Protein AF-A0A229SZX5-F1 (afdb_monomer_lite)

Organism: NCBI:txid1905142

Structure (mmCIF, N/CA/C/O backbone):
data_AF-A0A229SZX5-F1
#
_entry.id   AF-A0A229SZX5-F1
#
loop_
_atom_site.group_PDB
_atom_site.id
_atom_site.type_symbol
_atom_site.label_atom_id
_atom_site.label_alt_id
_atom_site.label_comp_id
_atom_site.label_asym_id
_atom_site.label_entity_id
_atom_site.label_seq_id
_atom_site.pdbx_PDB_ins_code
_atom_site.Cartn_x
_atom_site.Cartn_y
_atom_site.Cartn_z
_atom_site.occupancy
_atom_site.B_iso_or_equiv
_atom_site.auth_seq_id
_atom_site.auth_comp_id
_atom_site.auth_asym_id
_atom_site.auth_atom_id
_atom_site.pdbx_PDB_model_num
ATOM 1 N N . MET A 1 1 ? -52.335 3.848 34.780 1.00 48.69 1 MET A N 1
ATOM 2 C CA . MET A 1 1 ? -50.947 4.081 35.240 1.00 48.69 1 MET A CA 1
ATOM 3 C C . MET A 1 1 ? -50.316 2.737 35.578 1.00 48.69 1 MET A C 1
ATOM 5 O O . MET A 1 1 ? -50.481 2.242 36.686 1.00 48.69 1 MET A O 1
ATOM 9 N N . SER A 1 2 ? -49.674 2.105 34.596 1.00 51.38 2 SER A N 1
ATOM 10 C CA . SER A 1 2 ? -49.115 0.754 34.723 1.00 51.38 2 SER A CA 1
ATOM 11 C C . SER A 1 2 ? -47.672 0.838 35.218 1.00 51.38 2 SER A C 1
ATOM 13 O O . SER A 1 2 ? -46.834 1.475 34.582 1.00 51.38 2 SER A O 1
ATOM 15 N N . ARG A 1 3 ? -47.393 0.244 36.384 1.00 53.62 3 ARG A N 1
ATOM 16 C CA . ARG A 1 3 ? -46.054 0.206 36.987 1.00 53.62 3 ARG A CA 1
ATOM 17 C C . ARG A 1 3 ? -45.135 -0.659 36.123 1.00 53.62 3 ARG A C 1
ATOM 19 O O . ARG A 1 3 ? -45.409 -1.841 35.941 1.00 53.62 3 ARG A O 1
ATOM 26 N N . MET A 1 4 ? -44.051 -0.076 35.610 1.00 54.06 4 MET A N 1
ATOM 27 C CA . MET A 1 4 ? -42.987 -0.855 34.978 1.00 54.06 4 MET A CA 1
ATOM 28 C C . MET A 1 4 ? -42.285 -1.742 36.022 1.00 54.06 4 MET A C 1
ATOM 30 O O . MET A 1 4 ? -42.010 -1.268 37.131 1.00 54.06 4 MET A O 1
ATOM 34 N N . PRO A 1 5 ? -41.973 -3.006 35.688 1.00 65.50 5 PRO A N 1
ATOM 35 C CA . PRO A 1 5 ? -41.199 -3.888 36.551 1.00 65.50 5 PRO A CA 1
ATOM 36 C C . PRO A 1 5 ? -39.747 -3.404 36.660 1.00 65.50 5 PRO A C 1
ATOM 38 O O . PRO A 1 5 ? -39.130 -2.990 35.679 1.00 65.50 5 PRO A O 1
ATOM 41 N N . ARG A 1 6 ? -39.205 -3.444 37.882 1.00 64.19 6 ARG A N 1
ATOM 42 C CA . ARG A 1 6 ? -37.809 -3.092 38.169 1.00 64.19 6 ARG A CA 1
ATOM 43 C C . ARG A 1 6 ? -36.858 -4.127 37.544 1.00 64.19 6 ARG A C 1
ATOM 45 O O . ARG A 1 6 ? -37.156 -5.319 37.619 1.00 64.19 6 ARG A O 1
ATOM 52 N N . PRO A 1 7 ? -35.715 -3.704 36.976 1.00 66.44 7 PRO A N 1
ATOM 53 C CA . PRO A 1 7 ? -34.693 -4.624 36.490 1.00 66.44 7 PRO A CA 1
ATOM 54 C C . PRO A 1 7 ? -34.097 -5.430 37.651 1.00 66.44 7 PRO A C 1
ATOM 56 O O . PRO A 1 7 ? -33.853 -4.897 38.736 1.00 66.44 7 PRO A O 1
ATOM 59 N N . ALA A 1 8 ? -33.887 -6.724 37.411 1.00 65.94 8 ALA A N 1
ATOM 60 C CA . ALA A 1 8 ? -33.271 -7.635 38.365 1.00 65.94 8 ALA A CA 1
ATOM 61 C C . ALA A 1 8 ? -31.803 -7.244 38.643 1.00 65.94 8 ALA A C 1
ATOM 63 O O . ALA A 1 8 ? -31.119 -6.754 37.737 1.00 65.94 8 ALA A O 1
ATOM 64 N N . PRO A 1 9 ? -31.305 -7.458 39.874 1.00 64.38 9 PRO A N 1
ATOM 65 C CA . PRO A 1 9 ? -29.921 -7.176 40.229 1.00 64.38 9 PRO A CA 1
ATOM 66 C C . PRO A 1 9 ? -28.963 -8.046 39.407 1.00 64.38 9 PRO A C 1
ATOM 68 O O . PRO A 1 9 ? -29.122 -9.262 39.303 1.00 64.38 9 PRO A O 1
ATOM 71 N N . VAL A 1 10 ? -27.964 -7.390 38.819 1.00 68.19 10 VAL A N 1
ATOM 72 C CA . VAL A 1 10 ? -26.864 -8.018 38.084 1.00 68.19 10 VAL A CA 1
ATOM 73 C C . VAL A 1 10 ? -26.119 -8.952 39.037 1.00 68.19 10 VAL A C 1
ATOM 75 O O . VAL A 1 10 ? -25.624 -8.524 40.077 1.00 68.19 10 VAL A O 1
ATOM 78 N N . GLY A 1 11 ? -26.096 -10.237 38.683 1.00 57.22 11 GLY A N 1
ATOM 79 C CA . GLY A 1 11 ? -25.512 -11.305 39.482 1.00 57.22 11 GLY A CA 1
ATOM 80 C C . GLY A 1 11 ? -24.043 -11.059 39.812 1.00 57.22 11 GLY A C 1
ATOM 81 O O . GLY A 1 11 ? -23.219 -10.777 38.942 1.00 57.22 11 GLY A O 1
ATOM 82 N N . VAL A 1 12 ? -23.736 -11.205 41.096 1.00 59.41 12 VAL A N 1
ATOM 83 C CA . VAL A 1 12 ? -22.388 -11.326 41.643 1.00 59.41 12 VAL A CA 1
ATOM 84 C C . VAL A 1 12 ? -21.748 -12.574 41.030 1.00 59.41 12 VAL A C 1
ATOM 86 O O . VAL A 1 12 ? -22.253 -13.682 41.201 1.00 59.41 12 VAL A O 1
ATOM 89 N N . PHE A 1 13 ? -20.655 -12.397 40.285 1.00 59.06 13 PHE A N 1
ATOM 90 C CA . PHE A 1 13 ? -19.850 -13.516 39.799 1.00 59.06 13 PHE A CA 1
ATOM 91 C C . PHE A 1 13 ? -19.279 -14.289 40.999 1.00 59.06 13 PHE A C 1
ATOM 93 O O . PHE A 1 13 ? -18.717 -13.661 41.901 1.00 59.06 13 PHE A O 1
ATOM 100 N N . PRO A 1 14 ? -19.383 -15.630 41.033 1.00 58.94 14 PRO A N 1
ATOM 101 C CA . PRO A 1 14 ? -18.782 -16.420 42.096 1.00 58.94 14 PRO A CA 1
ATOM 102 C C . PRO A 1 14 ? -17.261 -16.221 42.097 1.00 58.94 14 PRO A C 1
ATOM 104 O O . PRO A 1 14 ? -16.580 -16.419 41.086 1.00 58.94 14 PRO A O 1
ATOM 107 N N . ALA A 1 15 ? -16.735 -15.809 43.250 1.00 51.44 15 ALA A N 1
ATOM 108 C CA . ALA A 1 15 ? -15.308 -15.741 43.524 1.00 51.44 15 ALA A CA 1
ATOM 109 C C . ALA A 1 15 ? -14.717 -17.154 43.398 1.00 51.44 15 ALA A C 1
ATOM 111 O O . ALA A 1 15 ? -14.948 -18.006 44.250 1.00 51.44 15 ALA A O 1
ATOM 112 N N . GLY A 1 16 ? -14.010 -17.428 42.301 1.00 56.69 16 GLY A N 1
ATOM 113 C CA . GLY A 1 16 ? -13.431 -18.755 42.061 1.00 56.69 16 GLY A CA 1
ATOM 114 C C . GLY A 1 16 ? -13.074 -19.092 40.616 1.00 56.69 16 GLY A C 1
ATOM 115 O O . GLY A 1 16 ? -12.571 -20.182 40.363 1.00 56.69 16 GLY A O 1
ATOM 116 N N . SER A 1 17 ? -13.294 -18.193 39.653 1.00 57.88 17 SER A N 1
ATOM 117 C CA . SER A 1 17 ? -12.811 -18.427 38.287 1.00 57.88 17 SER A CA 1
ATOM 118 C C . SER A 1 17 ? -11.278 -18.315 38.254 1.00 57.88 17 SER A C 1
ATOM 120 O O . SER A 1 17 ? -10.752 -17.271 38.652 1.00 57.88 17 SER A O 1
ATOM 122 N N . PRO A 1 18 ? -10.541 -19.351 37.810 1.00 61.38 18 PRO A N 1
ATOM 123 C CA . PRO A 1 18 ? -9.090 -19.286 37.712 1.00 61.38 18 PRO A CA 1
ATOM 124 C C . PRO A 1 18 ? -8.677 -18.177 36.731 1.00 61.38 18 PRO A C 1
ATOM 126 O O . PRO A 1 18 ? -9.356 -17.958 35.724 1.00 61.38 18 PRO A O 1
ATOM 129 N N . PRO A 1 19 ? -7.572 -17.460 36.997 1.00 62.91 19 PRO A N 1
ATOM 130 C CA . PRO A 1 19 ? -7.107 -16.405 36.112 1.00 62.91 19 PRO A CA 1
ATOM 131 C C . PRO A 1 19 ? -6.814 -16.983 34.720 1.00 62.91 19 PRO A C 1
ATOM 133 O O . PRO A 1 19 ? -6.058 -17.944 34.579 1.00 62.91 19 PRO A O 1
ATOM 136 N N . LEU A 1 20 ? -7.373 -16.356 33.679 1.00 58.41 20 LEU A N 1
ATOM 137 C CA . LEU A 1 20 ? -7.164 -16.684 32.257 1.00 58.41 20 LEU A CA 1
ATOM 138 C C . LEU A 1 20 ? -5.701 -16.516 31.781 1.00 58.41 20 LEU A C 1
ATOM 140 O O . LEU A 1 20 ? -5.418 -16.606 30.591 1.00 58.41 20 LEU A O 1
ATOM 144 N N . SER A 1 21 ? -4.750 -16.302 32.691 1.00 61.25 21 SER A N 1
ATOM 145 C CA . SER A 1 21 ? -3.321 -16.161 32.408 1.00 61.25 21 SER A CA 1
ATOM 146 C C . SER A 1 21 ? -2.586 -17.489 32.175 1.00 61.25 21 SER A C 1
ATOM 148 O O . SER A 1 21 ? -1.373 -17.473 31.988 1.00 61.25 21 SER A O 1
ATOM 150 N N . ARG A 1 22 ? -3.281 -18.637 32.171 1.00 56.78 22 ARG A N 1
ATOM 151 C CA . ARG A 1 22 ? -2.674 -19.969 31.963 1.00 56.78 22 ARG A CA 1
ATOM 152 C C . ARG A 1 22 ? -3.229 -20.752 30.773 1.00 56.78 22 ARG A C 1
ATOM 154 O O . ARG A 1 22 ? -3.200 -21.978 30.787 1.00 56.78 22 ARG A O 1
ATOM 161 N N . VAL A 1 23 ? -3.721 -20.076 29.738 1.00 58.47 23 VAL A N 1
ATOM 162 C CA . VAL A 1 23 ? -3.872 -20.734 28.434 1.00 58.47 23 VAL A CA 1
ATOM 163 C C . VAL A 1 23 ? -2.596 -20.439 27.645 1.00 58.47 23 VAL A C 1
ATOM 165 O O . VAL A 1 23 ? -2.435 -19.299 27.201 1.00 58.47 23 VAL A O 1
ATOM 168 N N . PRO A 1 24 ? -1.651 -21.394 27.527 1.00 61.78 24 PRO A N 1
ATOM 169 C CA . PRO A 1 24 ? -0.478 -21.194 26.693 1.00 61.78 24 PRO A CA 1
ATOM 170 C C . PRO A 1 24 ? -0.946 -20.941 25.255 1.00 61.78 24 PRO A C 1
ATOM 172 O O . PRO A 1 24 ? -1.918 -21.555 24.797 1.00 61.78 24 PRO A O 1
ATOM 175 N N . PRO A 1 25 ? -0.322 -19.998 24.544 1.00 60.62 25 PRO A N 1
ATOM 176 C CA . PRO A 1 25 ? -0.692 -19.731 23.173 1.00 60.62 25 PRO A CA 1
ATOM 177 C C . PRO A 1 25 ? -0.469 -20.980 22.295 1.00 60.62 25 PRO A C 1
ATOM 179 O O . PRO A 1 25 ? 0.445 -21.765 22.545 1.00 60.62 25 PRO A O 1
ATOM 182 N N . PRO A 1 26 ? -1.267 -21.171 21.231 1.00 60.66 26 PRO A N 1
ATOM 183 C CA . PRO A 1 26 ? -1.298 -22.409 20.440 1.00 60.66 26 PRO A CA 1
ATOM 184 C C . PRO A 1 26 ? -0.009 -22.719 19.653 1.00 60.66 26 PRO A C 1
ATOM 186 O O . PRO A 1 26 ? 0.043 -23.716 18.940 1.00 60.66 26 PRO A O 1
ATOM 189 N N . TRP A 1 27 ? 1.026 -21.883 19.759 1.00 71.19 27 TRP A N 1
ATOM 190 C CA . TRP A 1 27 ? 2.343 -22.114 19.163 1.00 71.19 27 TRP A CA 1
ATOM 191 C C . TRP A 1 27 ? 3.362 -22.742 20.125 1.00 71.19 27 TRP A C 1
ATOM 193 O O . TRP A 1 27 ? 4.448 -23.090 19.675 1.00 71.19 27 TRP A O 1
ATOM 203 N N . ASP A 1 28 ? 3.016 -22.973 21.398 1.00 53.28 28 ASP A N 1
ATOM 204 C CA . ASP A 1 28 ? 3.842 -23.752 22.343 1.00 53.28 28 ASP A CA 1
ATOM 205 C C . ASP A 1 28 ? 3.687 -25.278 22.150 1.00 53.28 28 ASP A C 1
ATOM 207 O O . ASP A 1 28 ? 3.930 -26.083 23.052 1.00 53.28 28 ASP A O 1
ATOM 211 N N . ALA A 1 29 ? 3.287 -25.704 20.948 1.00 54.22 29 ALA A N 1
ATOM 212 C CA . ALA A 1 29 ? 3.330 -27.101 20.555 1.00 54.22 29 ALA A CA 1
ATOM 213 C C . ALA A 1 29 ? 4.795 -27.565 20.514 1.00 54.22 29 ALA A C 1
ATOM 215 O O . ALA A 1 29 ? 5.570 -27.105 19.684 1.00 54.22 29 ALA A O 1
ATOM 216 N N . ALA A 1 30 ? 5.118 -28.445 21.464 1.00 56.19 30 ALA A N 1
ATOM 217 C CA . ALA A 1 30 ? 6.242 -29.373 21.581 1.00 56.19 30 ALA A CA 1
ATOM 218 C C . ALA A 1 30 ? 7.526 -29.093 20.758 1.00 56.19 30 ALA A C 1
ATOM 220 O O . ALA A 1 30 ? 7.484 -28.998 19.531 1.00 56.19 30 ALA A O 1
ATOM 221 N N . PRO A 1 31 ? 8.718 -29.112 21.390 1.00 55.88 31 PRO A N 1
ATOM 222 C CA . PRO A 1 31 ? 9.980 -29.029 20.665 1.00 55.88 31 PRO A CA 1
ATOM 223 C C . PRO A 1 31 ? 10.066 -30.145 19.617 1.00 55.88 31 PRO A C 1
ATOM 225 O O . PRO A 1 31 ? 9.979 -31.330 19.942 1.00 55.88 31 PRO A O 1
ATOM 228 N N . ILE A 1 32 ? 10.255 -29.750 18.355 1.00 55.69 32 ILE A N 1
ATOM 229 C CA . ILE A 1 32 ? 10.568 -30.652 17.244 1.00 55.69 32 ILE A CA 1
ATOM 230 C C . ILE A 1 32 ? 11.750 -31.516 17.684 1.00 55.69 32 ILE A C 1
ATOM 232 O O . ILE A 1 32 ? 12.851 -31.006 17.915 1.00 55.69 32 ILE A O 1
ATOM 236 N N . GLN A 1 33 ? 11.512 -32.823 17.833 1.00 52.56 33 GLN A N 1
ATOM 237 C CA . GLN A 1 33 ? 12.560 -33.775 18.165 1.00 52.56 33 GLN A CA 1
ATOM 238 C C . GLN A 1 33 ? 13.648 -33.707 17.092 1.00 52.56 33 GLN A C 1
ATOM 240 O O . GLN A 1 33 ? 13.472 -34.084 15.932 1.00 52.56 33 GLN A O 1
ATOM 245 N N . ARG A 1 34 ? 14.794 -33.184 17.517 1.00 50.38 34 ARG A N 1
ATOM 246 C CA . ARG A 1 34 ? 16.031 -33.031 16.762 1.00 50.38 34 ARG A CA 1
ATOM 247 C C . ARG A 1 34 ? 16.637 -34.428 16.553 1.00 50.38 34 ARG A C 1
ATOM 249 O O . ARG A 1 34 ? 17.533 -34.824 17.287 1.00 50.38 34 ARG A O 1
ATOM 256 N N . GLY A 1 35 ? 16.085 -35.207 15.619 1.00 54.03 35 GLY A N 1
ATOM 257 C CA . GLY A 1 35 ? 16.432 -36.629 15.474 1.00 54.03 35 GLY A CA 1
ATOM 258 C C . GLY A 1 35 ? 16.412 -37.213 14.061 1.00 54.03 35 GLY A C 1
ATOM 259 O O . GLY A 1 35 ? 16.887 -38.331 13.884 1.00 54.03 35 GLY A O 1
ATOM 260 N N . GLN A 1 36 ? 15.940 -36.496 13.039 1.00 51.16 36 GLN A N 1
ATOM 261 C CA . GLN A 1 36 ? 15.985 -37.014 11.668 1.00 51.16 36 GLN A CA 1
ATOM 262 C C . GLN A 1 36 ? 17.255 -36.548 10.955 1.00 51.16 36 GLN A C 1
ATOM 264 O O . GLN A 1 36 ? 17.357 -35.427 10.460 1.00 51.16 36 GLN A O 1
ATOM 269 N N . ARG A 1 37 ? 18.250 -37.441 10.940 1.00 50.69 37 ARG A N 1
ATOM 270 C CA . ARG A 1 37 ? 19.428 -37.352 10.075 1.00 50.69 37 ARG A CA 1
ATOM 271 C C . ARG A 1 37 ? 18.949 -37.508 8.632 1.00 50.69 37 ARG A C 1
ATOM 273 O O . ARG A 1 37 ? 18.526 -38.592 8.242 1.00 50.69 37 ARG A O 1
ATOM 280 N N . GLY A 1 38 ? 18.980 -36.419 7.869 1.00 50.75 38 GLY A N 1
ATOM 281 C CA . GLY A 1 38 ? 18.779 -36.473 6.425 1.00 50.75 38 GLY A CA 1
ATOM 282 C C . GLY A 1 38 ? 19.865 -37.327 5.750 1.00 50.75 38 GLY A C 1
ATOM 283 O O . GLY A 1 38 ? 20.977 -37.428 6.280 1.00 50.75 38 GLY A O 1
ATOM 284 N N . PRO A 1 39 ? 19.554 -37.964 4.610 1.00 61.19 39 PRO A N 1
ATOM 285 C CA . PRO A 1 39 ? 20.497 -38.807 3.888 1.00 61.19 39 PRO A CA 1
ATOM 286 C C . PRO A 1 39 ? 21.713 -38.002 3.391 1.00 61.19 39 PRO A C 1
ATOM 288 O O . PRO A 1 39 ? 21.602 -36.802 3.124 1.00 61.19 39 PRO A O 1
ATOM 291 N N . PRO A 1 40 ? 22.885 -38.647 3.265 1.00 58.53 40 PRO A N 1
ATOM 292 C CA . PRO A 1 40 ? 24.114 -37.992 2.843 1.00 58.53 40 PRO A CA 1
ATOM 293 C C . PRO A 1 40 ? 23.988 -37.451 1.413 1.00 58.53 40 PRO A C 1
ATOM 295 O O . PRO A 1 40 ? 23.720 -38.199 0.472 1.00 58.53 40 PRO A O 1
ATOM 298 N N . TYR A 1 41 ? 24.247 -36.148 1.258 1.00 50.78 41 TYR A N 1
ATOM 299 C CA . TYR A 1 41 ? 24.532 -35.506 -0.024 1.00 50.78 41 TYR A CA 1
ATOM 300 C C . TYR A 1 41 ? 25.732 -36.205 -0.669 1.00 50.78 41 TYR A C 1
ATOM 302 O O . TYR A 1 41 ? 26.885 -35.900 -0.370 1.00 50.78 41 TYR A O 1
ATOM 310 N N . SER A 1 42 ? 25.460 -37.165 -1.544 1.00 58.12 42 SER A N 1
ATOM 311 C CA . SER A 1 42 ? 26.463 -37.821 -2.369 1.00 58.12 42 SER A CA 1
ATOM 312 C C . SER A 1 42 ? 26.137 -37.584 -3.840 1.00 58.12 42 SER A C 1
ATOM 314 O O . SER A 1 42 ? 25.013 -37.774 -4.288 1.00 58.12 42 SER A O 1
ATOM 316 N N . ALA A 1 43 ? 27.173 -37.148 -4.558 1.00 55.44 43 ALA A N 1
ATOM 317 C CA . ALA A 1 43 ? 27.311 -37.150 -6.009 1.00 55.44 43 ALA A CA 1
ATOM 318 C C . ALA A 1 43 ? 26.403 -36.208 -6.825 1.00 55.44 43 ALA A C 1
ATOM 320 O O . ALA A 1 43 ? 25.433 -36.626 -7.448 1.00 55.44 43 ALA A O 1
ATOM 321 N N . VAL A 1 44 ? 26.842 -34.950 -6.976 1.00 55.78 44 VAL A N 1
ATOM 322 C CA . VAL A 1 44 ? 26.599 -34.211 -8.228 1.00 55.78 44 VAL A CA 1
ATOM 323 C C . VAL A 1 44 ? 27.903 -34.208 -9.040 1.00 55.78 44 VAL A C 1
ATOM 325 O O . VAL A 1 44 ? 28.897 -33.633 -8.585 1.00 55.78 44 VAL A O 1
ATOM 328 N N . PRO A 1 45 ? 27.946 -34.861 -10.214 1.00 54.81 45 PRO A N 1
ATOM 329 C CA . PRO A 1 45 ? 29.123 -34.871 -11.072 1.00 54.81 45 PRO A CA 1
ATOM 330 C C . PRO A 1 45 ? 29.344 -33.496 -11.717 1.00 54.81 45 PRO A C 1
ATOM 332 O O . PRO A 1 45 ? 28.427 -32.891 -12.267 1.00 54.81 45 PRO A O 1
ATOM 335 N N . ARG A 1 46 ? 30.592 -33.012 -11.679 1.00 59.62 46 ARG A N 1
ATOM 336 C CA . ARG A 1 46 ? 31.064 -31.882 -12.493 1.00 59.62 46 ARG A CA 1
ATOM 337 C C . ARG A 1 46 ? 31.496 -32.392 -13.866 1.00 59.62 46 ARG A C 1
ATOM 339 O O . ARG A 1 46 ? 32.408 -33.215 -13.919 1.00 59.62 46 ARG A O 1
ATOM 346 N N . PRO A 1 47 ? 30.935 -31.856 -14.957 1.00 58.28 47 PRO A N 1
ATOM 347 C CA . PRO A 1 47 ? 31.752 -31.666 -16.162 1.00 58.28 47 PRO A CA 1
ATOM 348 C C . PRO A 1 47 ? 31.307 -30.371 -16.903 1.00 58.28 47 PRO A C 1
ATOM 350 O O . PRO A 1 47 ? 30.140 -30.017 -16.894 1.00 58.28 47 PRO A O 1
ATOM 353 N N . TRP A 1 48 ? 32.131 -29.504 -17.487 1.00 52.72 48 TRP A N 1
ATOM 354 C CA . TRP A 1 48 ? 33.203 -29.719 -18.448 1.00 52.72 48 TRP A CA 1
ATOM 355 C C . TRP A 1 48 ? 34.124 -28.486 -18.478 1.00 52.72 48 TRP A C 1
ATOM 357 O O . TRP A 1 48 ? 33.671 -27.349 -18.594 1.00 52.72 48 TRP A O 1
ATOM 367 N N . ARG A 1 49 ? 35.439 -28.724 -18.415 1.00 51.12 49 ARG A N 1
ATOM 368 C CA . ARG A 1 49 ? 36.484 -27.759 -18.790 1.00 51.12 49 ARG A CA 1
ATOM 369 C C . ARG A 1 49 ? 36.695 -27.827 -20.307 1.00 51.12 49 ARG A C 1
ATOM 371 O O . ARG A 1 49 ? 37.279 -28.796 -20.782 1.00 51.12 49 ARG A O 1
ATOM 378 N N . HIS A 1 50 ? 36.359 -26.770 -21.037 1.00 54.31 50 HIS A N 1
ATOM 379 C CA . HIS A 1 50 ? 37.054 -26.412 -22.283 1.00 54.31 50 HIS A CA 1
ATOM 380 C C . HIS A 1 50 ? 38.109 -25.369 -21.887 1.00 54.31 50 HIS A C 1
ATOM 382 O O . HIS A 1 50 ? 37.764 -24.321 -21.358 1.00 54.31 50 HIS A O 1
ATOM 388 N N . ARG A 1 51 ? 39.418 -25.639 -21.827 1.00 47.81 51 ARG A N 1
ATOM 389 C CA . ARG A 1 51 ? 40.401 -26.154 -22.803 1.00 47.81 51 ARG A CA 1
ATOM 390 C C . ARG A 1 51 ? 40.552 -25.269 -24.051 1.00 47.81 51 ARG A C 1
ATOM 392 O O . ARG A 1 51 ? 39.955 -25.538 -25.077 1.00 47.81 51 ARG A O 1
ATOM 399 N N . ARG A 1 52 ? 41.499 -24.330 -23.907 1.00 46.44 52 ARG A N 1
ATOM 400 C CA . ARG A 1 52 ? 42.432 -23.758 -24.901 1.00 46.44 52 ARG A CA 1
ATOM 401 C C . ARG A 1 52 ? 41.858 -22.953 -26.071 1.00 46.44 52 ARG A C 1
ATOM 403 O O . ARG A 1 52 ? 41.283 -23.501 -26.994 1.00 46.44 52 ARG A O 1
ATOM 410 N N . SER A 1 53 ? 42.321 -21.708 -26.146 1.00 49.59 53 SER A N 1
ATOM 411 C CA . SER A 1 53 ? 43.027 -21.216 -27.333 1.00 49.59 53 SER A CA 1
ATOM 412 C C . SER A 1 53 ? 43.953 -20.071 -26.922 1.00 49.59 53 SER A C 1
ATOM 414 O O . SER A 1 53 ? 43.565 -18.910 -26.851 1.00 49.59 53 SER A O 1
ATOM 416 N N . SER A 1 54 ? 45.192 -20.442 -26.617 1.00 54.38 54 SER A N 1
ATOM 417 C CA . SER A 1 54 ? 46.348 -19.562 -26.523 1.00 54.38 54 SER A CA 1
ATOM 418 C C . SER A 1 54 ? 46.686 -19.004 -27.910 1.00 54.38 54 SER A C 1
ATOM 420 O O . SER A 1 54 ? 47.243 -19.718 -28.743 1.00 54.38 54 SER A O 1
ATOM 422 N N . ARG A 1 55 ? 46.392 -17.724 -28.142 1.00 48.53 55 ARG A N 1
ATOM 423 C CA . ARG A 1 55 ? 47.136 -16.882 -29.086 1.00 48.53 55 ARG A CA 1
ATOM 424 C C . ARG A 1 55 ? 47.675 -15.695 -28.299 1.00 48.53 55 ARG A C 1
ATOM 426 O O . ARG A 1 55 ? 46.914 -14.811 -27.926 1.00 48.53 55 ARG A O 1
ATOM 433 N N . GLN A 1 56 ? 48.972 -15.742 -28.003 1.00 53.47 56 GLN A N 1
ATOM 434 C CA . GLN A 1 56 ? 49.776 -14.594 -27.592 1.00 53.47 56 GLN A CA 1
ATOM 435 C C . GLN A 1 56 ? 50.217 -13.851 -28.859 1.00 53.47 56 GLN A C 1
ATOM 437 O O . GLN A 1 56 ? 50.905 -14.458 -29.681 1.00 53.47 56 GLN A O 1
ATOM 442 N N . PRO A 1 57 ? 49.875 -12.566 -29.023 1.00 53.72 57 PRO A N 1
ATOM 443 C CA . PRO A 1 57 ? 50.629 -11.662 -29.868 1.00 53.72 57 PRO A CA 1
ATOM 444 C C . PRO A 1 57 ? 51.747 -11.017 -29.048 1.00 53.72 57 PRO A C 1
ATOM 446 O O . PRO A 1 57 ? 51.544 -10.502 -27.949 1.00 53.72 57 PRO A O 1
ATOM 449 N N . SER A 1 58 ? 52.925 -11.119 -29.636 1.00 51.75 58 SER A N 1
ATOM 450 C CA . SER A 1 58 ? 54.220 -10.527 -29.348 1.00 51.75 58 SER A CA 1
ATOM 451 C C . SER A 1 58 ? 54.191 -9.156 -28.667 1.00 51.75 58 SER A C 1
ATOM 453 O O . SER A 1 58 ? 53.493 -8.236 -29.085 1.00 51.75 58 SER A O 1
ATOM 455 N N . ALA A 1 59 ? 55.035 -9.039 -27.645 1.00 51.56 59 ALA A N 1
ATOM 456 C CA . ALA A 1 59 ? 5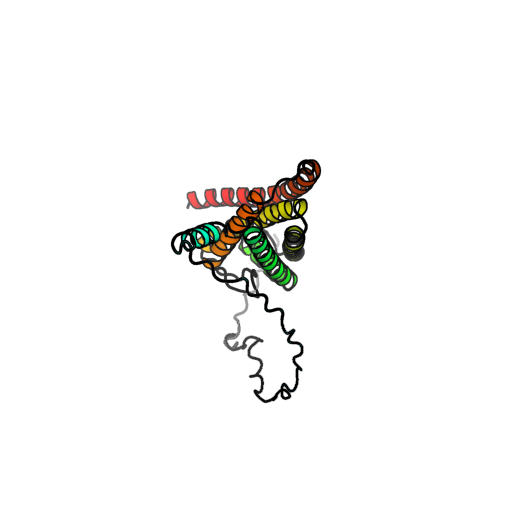5.348 -7.821 -26.922 1.00 51.56 59 ALA A CA 1
ATOM 457 C C . ALA A 1 59 ? 55.990 -6.759 -27.834 1.00 51.56 59 ALA A C 1
ATOM 459 O O . ALA A 1 59 ? 57.061 -6.985 -28.395 1.00 51.56 59 ALA A O 1
ATOM 460 N N . GLY A 1 60 ? 55.353 -5.591 -27.920 1.00 54.66 60 GLY A N 1
ATOM 461 C CA . GLY A 1 60 ? 55.995 -4.324 -28.267 1.00 54.66 60 GLY A CA 1
ATOM 462 C C . GLY A 1 60 ? 56.170 -3.491 -26.989 1.00 54.66 60 GLY A C 1
ATOM 463 O O . GLY A 1 60 ? 55.218 -3.406 -26.206 1.00 54.66 60 GLY A O 1
ATOM 464 N N . PRO A 1 61 ? 57.353 -2.913 -26.713 1.00 63.66 61 PRO A N 1
ATOM 465 C CA . PRO A 1 61 ? 57.586 -2.142 -25.503 1.00 63.66 61 PRO A CA 1
ATOM 466 C C . PRO A 1 61 ? 57.197 -0.681 -25.747 1.00 63.66 61 PRO A C 1
ATOM 468 O O . PRO A 1 61 ? 58.066 0.148 -25.978 1.00 63.66 61 PRO A O 1
ATOM 471 N N . GLU A 1 62 ? 55.908 -0.341 -25.688 1.00 57.03 62 GLU A N 1
ATOM 472 C CA . GLU A 1 62 ? 55.507 1.069 -25.744 1.00 57.03 62 GLU A CA 1
ATOM 473 C C . GLU A 1 62 ? 54.367 1.421 -24.779 1.00 57.03 62 GLU A C 1
ATOM 475 O O . GLU A 1 62 ? 53.237 0.951 -24.871 1.00 57.03 62 GLU A O 1
ATOM 480 N N . ASN A 1 63 ? 54.710 2.340 -23.873 1.00 60.44 63 ASN A N 1
ATOM 481 C CA . ASN A 1 63 ? 53.829 3.264 -23.163 1.00 60.44 63 ASN A CA 1
ATOM 482 C C . ASN A 1 63 ? 52.969 2.749 -21.989 1.00 60.44 63 ASN A C 1
ATOM 484 O O . ASN A 1 63 ? 51.742 2.852 -21.951 1.00 60.44 63 ASN A O 1
ATOM 488 N N . GLY A 1 64 ? 53.648 2.344 -20.911 1.00 56.47 64 GLY A N 1
ATOM 489 C CA . GLY A 1 64 ? 53.070 1.985 -19.607 1.00 56.47 64 GLY A CA 1
ATOM 490 C C . GLY A 1 64 ? 52.444 3.121 -18.773 1.00 56.47 64 GLY A C 1
ATOM 491 O O . GLY A 1 64 ? 52.389 2.990 -17.551 1.00 56.47 64 GLY A O 1
ATOM 492 N N . ARG A 1 65 ? 51.967 4.225 -19.372 1.00 57.06 65 ARG A N 1
ATOM 493 C CA . ARG A 1 65 ? 51.268 5.306 -18.634 1.00 57.06 65 ARG A CA 1
ATOM 494 C C . ARG A 1 65 ? 49.805 5.547 -19.023 1.00 57.06 65 ARG A C 1
ATOM 496 O O . ARG A 1 65 ? 49.088 6.104 -18.204 1.00 57.06 65 ARG A O 1
ATOM 503 N N . HIS A 1 66 ? 49.310 5.044 -20.158 1.00 56.06 66 HIS A N 1
ATOM 504 C CA . HIS A 1 66 ? 47.898 5.234 -20.551 1.00 56.06 66 HIS A CA 1
ATOM 505 C C . HIS A 1 66 ? 46.930 4.124 -20.104 1.00 56.06 66 HIS A C 1
ATOM 507 O O . HIS A 1 66 ? 45.715 4.284 -20.193 1.00 56.06 66 HIS A O 1
ATOM 513 N N . GLY A 1 67 ? 47.430 3.007 -19.567 1.00 53.38 67 GLY A N 1
ATOM 514 C CA . GLY A 1 67 ? 46.578 1.890 -19.137 1.00 53.38 67 GLY A CA 1
ATOM 515 C C . GLY A 1 67 ? 45.804 2.122 -17.832 1.00 53.38 67 GLY A C 1
ATOM 516 O O . GLY A 1 67 ? 44.771 1.492 -17.632 1.00 53.38 67 GLY A O 1
ATOM 517 N N . ARG A 1 68 ? 46.267 3.020 -16.945 1.00 54.81 68 ARG A N 1
ATOM 518 C CA . ARG A 1 68 ? 45.610 3.273 -15.643 1.00 54.81 68 ARG A CA 1
ATOM 519 C C . ARG A 1 68 ? 44.435 4.247 -15.716 1.00 54.81 68 ARG A C 1
ATOM 521 O O . ARG A 1 68 ? 43.517 4.122 -14.911 1.00 54.81 68 ARG A O 1
ATOM 528 N N . GLU A 1 69 ? 44.439 5.185 -16.661 1.00 57.59 69 GLU A N 1
ATOM 529 C CA . GLU A 1 69 ? 43.328 6.135 -16.832 1.00 57.59 69 GLU A CA 1
ATOM 530 C C . GLU A 1 69 ? 42.102 5.476 -17.468 1.00 57.59 69 GLU A C 1
ATOM 532 O O . GLU A 1 69 ? 40.978 5.774 -17.072 1.00 57.59 69 GLU A O 1
ATOM 537 N N . ARG A 1 70 ? 42.299 4.500 -18.367 1.00 55.81 70 ARG A N 1
ATOM 538 C CA . ARG A 1 70 ? 41.188 3.791 -19.018 1.00 55.81 70 ARG A CA 1
ATOM 539 C C . ARG A 1 70 ? 40.315 3.030 -18.010 1.00 55.81 70 ARG A C 1
ATOM 541 O O . ARG A 1 70 ? 39.106 3.206 -18.006 1.00 55.81 70 ARG A O 1
ATOM 548 N N . THR A 1 71 ? 40.918 2.312 -17.061 1.00 56.47 71 THR A N 1
ATOM 549 C CA . THR A 1 71 ? 40.160 1.585 -16.025 1.00 56.47 71 THR A CA 1
ATOM 550 C C . THR A 1 71 ? 39.444 2.481 -15.011 1.00 56.47 71 THR A C 1
ATOM 552 O O . THR A 1 71 ? 38.506 2.022 -14.366 1.00 56.47 71 THR A O 1
ATOM 555 N N . ARG A 1 72 ? 39.865 3.743 -14.836 1.00 57.06 72 ARG A N 1
ATOM 556 C CA . ARG A 1 72 ? 39.187 4.674 -13.917 1.00 57.06 72 ARG A CA 1
ATOM 557 C C . ARG A 1 72 ? 37.897 5.220 -14.536 1.00 57.06 72 ARG A C 1
ATOM 559 O O . ARG A 1 72 ? 36.880 5.249 -13.853 1.00 57.06 72 ARG A O 1
ATOM 566 N N . ASN A 1 73 ? 37.921 5.528 -15.832 1.00 58.22 73 ASN A N 1
ATOM 567 C CA . ASN A 1 73 ? 36.737 5.974 -16.571 1.00 58.22 73 ASN A CA 1
ATOM 568 C C . ASN A 1 73 ? 35.719 4.834 -16.784 1.00 58.22 73 ASN A C 1
ATOM 570 O O . ASN A 1 73 ? 34.512 5.073 -16.805 1.00 58.22 73 ASN A O 1
ATOM 574 N N . ASP A 1 74 ? 36.179 3.581 -16.855 1.00 58.00 74 ASP A N 1
ATOM 575 C CA . ASP A 1 74 ? 35.290 2.415 -16.955 1.00 58.00 74 ASP A CA 1
ATOM 576 C C . ASP A 1 74 ? 34.500 2.155 -15.649 1.00 58.00 74 ASP A C 1
ATOM 578 O O . ASP A 1 74 ? 33.400 1.605 -15.695 1.00 58.00 74 ASP A O 1
ATOM 582 N N . MET A 1 75 ? 35.005 2.587 -14.481 1.00 52.78 75 MET A N 1
ATOM 583 C CA . MET A 1 75 ? 34.278 2.482 -13.202 1.00 52.78 75 MET A CA 1
ATOM 584 C C . MET A 1 75 ? 33.236 3.593 -13.002 1.00 52.78 75 MET A C 1
ATOM 586 O O . MET A 1 75 ? 32.196 3.322 -12.408 1.00 52.78 75 MET A O 1
ATOM 590 N N . GLU A 1 76 ? 33.459 4.799 -13.538 1.00 55.12 76 GLU A N 1
ATOM 591 C CA . GLU A 1 76 ? 32.424 5.851 -13.618 1.00 55.12 76 GLU A CA 1
ATOM 592 C C . GLU A 1 76 ? 31.332 5.526 -14.653 1.00 55.12 76 GLU A C 1
ATOM 594 O O . GLU A 1 76 ? 30.261 6.119 -14.626 1.00 55.12 76 GLU A O 1
ATOM 599 N N . SER A 1 77 ? 31.560 4.531 -15.517 1.00 50.66 77 SER A N 1
ATOM 600 C CA . SER A 1 77 ? 30.586 4.059 -16.512 1.00 50.66 77 SER A CA 1
ATOM 601 C C . SER A 1 77 ? 29.624 2.987 -15.983 1.00 50.66 77 SER A C 1
ATOM 603 O O . SER A 1 77 ? 28.715 2.567 -16.698 1.00 50.66 77 SER A O 1
ATOM 605 N N . LEU A 1 78 ? 29.765 2.559 -14.722 1.00 53.28 78 LEU A N 1
ATOM 606 C CA . LEU A 1 78 ? 28.712 1.841 -13.996 1.00 53.28 78 LEU A CA 1
ATOM 607 C C . LEU A 1 78 ? 27.704 2.849 -13.429 1.00 53.28 78 LEU A C 1
ATOM 609 O O . LEU A 1 78 ? 27.349 2.795 -12.252 1.00 53.28 78 LEU A O 1
ATOM 613 N N . GLU A 1 79 ? 27.233 3.763 -14.281 1.00 57.03 79 GLU A N 1
ATOM 614 C CA . GLU A 1 79 ? 25.952 4.430 -14.081 1.00 57.03 79 GLU A CA 1
ATOM 615 C C . GLU A 1 79 ? 24.962 3.312 -13.727 1.00 57.03 79 GLU A C 1
ATOM 617 O O . GLU A 1 79 ? 24.790 2.386 -14.534 1.00 57.03 79 GLU A O 1
ATOM 622 N N . PRO A 1 80 ? 24.396 3.286 -12.504 1.00 53.47 80 PRO A N 1
ATOM 623 C CA . PRO A 1 80 ? 23.467 2.243 -12.120 1.00 53.47 80 PRO A CA 1
ATOM 624 C C . PRO A 1 80 ? 22.357 2.273 -13.155 1.00 53.47 80 PRO A C 1
ATOM 626 O O . PRO A 1 80 ? 21.590 3.231 -13.182 1.00 53.47 80 PRO A O 1
ATOM 629 N N . LEU A 1 81 ? 22.336 1.258 -14.033 1.00 54.34 81 LEU A N 1
ATOM 630 C CA . LEU A 1 81 ? 21.394 1.135 -15.140 1.00 54.34 81 LEU A CA 1
ATOM 631 C C . LEU A 1 81 ? 20.039 1.605 -14.614 1.00 54.34 81 LEU A C 1
ATOM 633 O O . LEU A 1 81 ? 19.514 0.935 -13.717 1.00 54.34 81 LEU A O 1
ATOM 637 N N . PRO A 1 82 ? 19.493 2.741 -15.087 1.00 61.94 82 PRO A N 1
ATOM 638 C CA . PRO A 1 82 ? 18.373 3.410 -14.424 1.00 61.94 82 PRO A CA 1
ATOM 639 C C . PRO A 1 82 ? 17.141 2.498 -14.268 1.00 61.94 82 PRO A C 1
ATOM 641 O O . PRO A 1 82 ? 16.266 2.761 -13.450 1.00 61.94 82 PRO A O 1
ATOM 644 N N . GLY A 1 83 ? 17.104 1.360 -14.973 1.00 74.06 83 GLY A N 1
ATOM 645 C CA . GLY A 1 83 ? 16.116 0.299 -14.802 1.00 74.06 83 GLY A CA 1
ATOM 646 C C . GLY A 1 83 ? 16.334 -0.689 -13.642 1.00 74.06 83 GLY A C 1
ATOM 647 O O . GLY A 1 83 ? 15.342 -1.195 -13.121 1.00 74.06 83 GLY A O 1
ATOM 648 N N . VAL A 1 84 ? 17.563 -0.987 -13.196 1.00 82.94 84 VAL A N 1
ATOM 649 C CA . VAL A 1 84 ? 17.808 -2.049 -12.189 1.00 82.94 84 VAL A CA 1
ATOM 650 C C . VAL A 1 84 ? 17.295 -1.633 -10.812 1.00 82.94 84 VAL A C 1
ATOM 652 O O . VAL A 1 84 ? 16.587 -2.403 -10.164 1.00 82.94 84 VAL A O 1
ATOM 655 N N . GLY A 1 85 ? 17.590 -0.403 -10.380 1.00 82.06 85 GLY A N 1
ATOM 656 C CA . GLY A 1 85 ? 17.114 0.118 -9.094 1.00 82.06 85 GLY A CA 1
ATOM 657 C C . GLY A 1 85 ? 15.587 0.228 -9.033 1.00 82.06 85 GLY A C 1
ATOM 658 O O . GLY A 1 85 ? 14.968 -0.157 -8.042 1.00 82.06 85 GLY A O 1
ATOM 659 N N . VAL A 1 86 ? 14.967 0.677 -10.125 1.00 86.50 86 VAL A N 1
ATOM 660 C CA . VAL A 1 86 ? 13.507 0.813 -10.252 1.00 86.50 86 VAL A CA 1
ATOM 661 C C . VAL A 1 86 ? 12.827 -0.549 -10.243 1.00 86.50 86 VAL A C 1
ATOM 663 O O . VAL A 1 86 ? 11.829 -0.743 -9.546 1.00 86.50 86 VAL A O 1
ATOM 666 N N . LEU A 1 87 ? 13.377 -1.513 -10.983 1.00 87.62 87 LEU A N 1
ATOM 667 C CA . LEU A 1 87 ? 12.878 -2.882 -10.994 1.00 87.62 87 LEU A CA 1
ATOM 668 C C . LEU A 1 87 ? 12.988 -3.514 -9.602 1.00 87.62 87 LEU A C 1
ATOM 670 O O . LEU A 1 87 ? 12.017 -4.099 -9.126 1.00 87.62 87 LEU A O 1
ATOM 674 N N . ALA A 1 88 ? 14.122 -3.344 -8.919 1.00 87.31 88 ALA A N 1
ATOM 675 C CA . ALA A 1 88 ? 14.305 -3.832 -7.555 1.00 87.31 88 ALA A CA 1
ATOM 676 C C . ALA A 1 88 ? 13.288 -3.206 -6.584 1.00 87.31 88 ALA A C 1
ATOM 678 O O . ALA A 1 88 ? 12.626 -3.932 -5.841 1.00 87.31 88 ALA A O 1
ATOM 679 N N . ALA A 1 89 ? 13.092 -1.883 -6.633 1.00 86.88 89 ALA A N 1
ATOM 680 C CA . ALA A 1 89 ? 12.100 -1.187 -5.812 1.00 86.88 89 ALA A CA 1
ATOM 681 C C . ALA A 1 89 ? 10.673 -1.700 -6.072 1.00 86.88 89 ALA A C 1
ATOM 683 O O . ALA A 1 89 ? 9.923 -1.952 -5.126 1.00 86.88 89 ALA A O 1
ATOM 684 N N . ARG A 1 90 ? 10.312 -1.929 -7.342 1.00 93.00 90 ARG A N 1
ATOM 685 C CA . ARG A 1 90 ? 9.021 -2.517 -7.731 1.00 93.00 90 ARG A CA 1
ATOM 686 C C . ARG A 1 90 ? 8.846 -3.933 -7.200 1.00 93.00 90 ARG A C 1
ATOM 688 O O . ARG A 1 90 ? 7.784 -4.234 -6.665 1.00 93.00 90 ARG A O 1
ATOM 695 N N . ILE A 1 91 ? 9.865 -4.786 -7.308 1.00 93.31 91 ILE A N 1
ATOM 696 C CA . ILE A 1 91 ? 9.819 -6.164 -6.794 1.00 93.31 91 ILE A CA 1
ATOM 697 C C . ILE A 1 91 ? 9.637 -6.162 -5.274 1.00 93.31 91 ILE A C 1
ATOM 699 O O . ILE A 1 91 ? 8.800 -6.905 -4.753 1.00 93.31 91 ILE A O 1
ATOM 703 N N . VAL A 1 92 ? 10.367 -5.304 -4.556 1.00 91.44 92 VAL A N 1
ATOM 704 C CA . VAL A 1 92 ? 10.214 -5.150 -3.101 1.00 91.44 92 VAL A CA 1
ATOM 705 C C . VAL A 1 92 ? 8.794 -4.704 -2.758 1.00 91.44 92 VAL A C 1
ATOM 707 O O . VAL A 1 92 ? 8.147 -5.323 -1.913 1.00 91.44 92 VAL A O 1
ATOM 710 N N . LEU A 1 93 ? 8.273 -3.682 -3.441 1.00 93.38 93 LEU A N 1
ATOM 711 C CA . LEU A 1 93 ? 6.922 -3.174 -3.211 1.00 93.38 93 LEU A CA 1
ATOM 712 C C . LEU A 1 93 ? 5.862 -4.248 -3.502 1.00 93.38 93 LEU A C 1
ATOM 714 O O . LEU A 1 93 ? 5.003 -4.504 -2.660 1.00 93.38 93 LEU A O 1
ATOM 718 N N . ALA A 1 94 ? 5.971 -4.938 -4.639 1.00 96.00 94 ALA A N 1
ATOM 719 C CA . ALA A 1 94 ? 5.082 -6.031 -5.025 1.00 96.00 94 ALA A CA 1
ATOM 720 C C . ALA A 1 94 ? 5.085 -7.158 -3.984 1.00 96.00 94 ALA A C 1
ATOM 722 O O . ALA A 1 94 ? 4.018 -7.653 -3.621 1.00 96.00 94 ALA A O 1
ATOM 723 N N . THR A 1 95 ? 6.261 -7.510 -3.454 1.00 94.12 95 THR A N 1
ATOM 724 C CA . THR A 1 95 ? 6.417 -8.518 -2.395 1.00 94.12 95 THR A CA 1
ATOM 725 C C . THR A 1 95 ? 5.735 -8.074 -1.101 1.00 94.12 95 THR A C 1
ATOM 727 O O . THR A 1 95 ? 4.990 -8.847 -0.503 1.00 94.12 95 THR A O 1
ATOM 730 N N . LEU A 1 96 ? 5.928 -6.821 -0.676 1.00 93.81 96 LEU A N 1
ATOM 731 C CA . LEU A 1 96 ? 5.285 -6.284 0.528 1.00 93.81 96 LEU A CA 1
ATOM 732 C C . LEU A 1 96 ? 3.754 -6.289 0.413 1.00 93.81 96 LEU A C 1
ATOM 734 O O . LEU A 1 96 ? 3.078 -6.714 1.351 1.00 93.81 96 LEU A O 1
ATOM 738 N N . PHE A 1 97 ? 3.213 -5.878 -0.736 1.00 95.75 97 PHE A N 1
ATOM 739 C CA . PHE A 1 97 ? 1.774 -5.936 -1.008 1.00 95.75 97 PHE A CA 1
ATOM 740 C C . PHE A 1 97 ? 1.251 -7.373 -1.109 1.00 95.75 97 PHE A C 1
ATOM 742 O O . PHE A 1 97 ? 0.167 -7.653 -0.605 1.00 95.75 97 PHE A O 1
ATOM 749 N N . ALA A 1 98 ? 2.031 -8.305 -1.662 1.00 95.56 98 ALA A N 1
ATOM 750 C CA . ALA A 1 98 ? 1.631 -9.706 -1.769 1.00 95.56 98 ALA A CA 1
ATOM 751 C C . ALA A 1 98 ? 1.483 -10.331 -0.378 1.00 95.56 98 ALA A C 1
ATOM 753 O O . ALA A 1 98 ? 0.456 -10.925 -0.050 1.00 95.56 98 ALA A O 1
ATOM 754 N N . LEU A 1 99 ? 2.500 -10.141 0.466 1.00 93.06 99 LEU A N 1
ATOM 755 C CA . LEU A 1 99 ? 2.518 -10.637 1.839 1.00 93.06 99 LEU A CA 1
ATOM 756 C C . LEU A 1 99 ? 1.435 -9.974 2.697 1.00 93.06 99 LEU A C 1
ATOM 758 O O . LEU A 1 99 ? 0.756 -10.653 3.471 1.00 93.06 99 LEU A O 1
ATOM 762 N N . GLY A 1 100 ? 1.243 -8.663 2.534 1.00 92.50 100 GLY A N 1
ATOM 763 C CA . GLY A 1 100 ? 0.167 -7.918 3.181 1.00 92.50 100 GLY A CA 1
ATOM 764 C C . GLY A 1 100 ? -1.214 -8.437 2.780 1.00 92.50 100 GLY A C 1
ATOM 765 O O . GLY A 1 100 ? -2.037 -8.716 3.657 1.00 92.50 100 GLY A O 1
ATOM 766 N N . GLY A 1 101 ? -1.439 -8.637 1.480 1.00 94.00 101 GLY A N 1
ATOM 767 C CA . GLY A 1 101 ? -2.709 -9.090 0.925 1.00 94.00 101 GLY A CA 1
ATOM 768 C C . GLY A 1 101 ? -3.054 -10.506 1.377 1.00 94.00 101 GLY A C 1
ATOM 769 O O . GLY A 1 101 ? -4.143 -10.729 1.908 1.00 94.00 101 GLY A O 1
ATOM 770 N N . LEU A 1 102 ? -2.107 -11.449 1.279 1.00 94.44 102 LEU A N 1
ATOM 771 C CA . LEU A 1 102 ? -2.272 -12.828 1.770 1.00 94.44 102 LEU A CA 1
ATOM 772 C C . LEU A 1 102 ? -2.587 -12.873 3.275 1.00 94.44 102 LEU A C 1
ATOM 774 O O . LEU A 1 102 ? -3.476 -13.614 3.707 1.00 94.44 102 LEU A O 1
ATOM 778 N N . SER A 1 103 ? -1.893 -12.054 4.073 1.00 91.06 103 SER A N 1
ATOM 779 C CA . SER A 1 103 ? -2.140 -11.935 5.516 1.00 91.06 103 SER A CA 1
ATOM 780 C C . SER A 1 103 ? -3.564 -11.437 5.803 1.00 91.06 103 SER A C 1
ATOM 782 O O . SER A 1 103 ? -4.274 -12.006 6.637 1.00 91.06 103 SER A O 1
ATOM 784 N N . LYS A 1 104 ? -4.037 -10.421 5.067 1.00 91.50 104 LYS A N 1
ATOM 785 C CA . LYS A 1 104 ? -5.391 -9.862 5.233 1.00 91.50 104 LYS A CA 1
ATOM 786 C C . LYS A 1 104 ? -6.491 -10.828 4.799 1.00 91.50 104 LYS A C 1
ATOM 788 O O . LYS A 1 104 ? -7.524 -10.896 5.467 1.00 91.50 104 LYS A O 1
ATOM 793 N N . LEU A 1 105 ? -6.265 -11.597 3.734 1.00 94.06 105 LEU A N 1
ATOM 794 C CA . LEU A 1 105 ? -7.212 -12.611 3.258 1.00 94.06 105 LEU A CA 1
ATOM 795 C C . LEU A 1 105 ? -7.313 -13.820 4.195 1.00 94.06 105 LEU A C 1
ATOM 797 O O . LEU A 1 105 ? -8.390 -14.398 4.315 1.00 94.06 105 LEU A O 1
ATOM 801 N N . SER A 1 106 ? -6.234 -14.157 4.905 1.00 93.75 106 SER A N 1
ATOM 802 C CA . SER A 1 106 ? -6.241 -15.218 5.923 1.00 93.75 106 SER A CA 1
ATOM 803 C C . SER A 1 106 ? -7.035 -14.838 7.184 1.00 93.75 106 SER A C 1
ATOM 805 O O . SER A 1 106 ? -7.523 -15.712 7.897 1.00 93.75 106 SER A O 1
ATOM 807 N N . GLY A 1 107 ? -7.187 -13.539 7.475 1.00 91.81 107 GLY A N 1
ATOM 808 C CA . GLY A 1 107 ? -7.810 -13.039 8.709 1.00 91.81 107 GLY A CA 1
ATOM 809 C C . GLY A 1 107 ? -8.715 -11.811 8.530 1.00 91.81 107 GLY A C 1
ATOM 810 O O . GLY A 1 107 ? -8.541 -10.825 9.255 1.00 91.81 107 GLY A O 1
ATOM 811 N N . PRO A 1 108 ? -9.724 -11.838 7.638 1.00 92.94 108 PRO A N 1
ATOM 812 C CA . PRO A 1 108 ? -10.482 -10.648 7.229 1.00 92.94 108 PRO A CA 1
ATOM 813 C C . PRO A 1 108 ? -11.287 -10.019 8.373 1.00 92.94 108 PRO A C 1
ATOM 815 O O . PRO A 1 108 ? -11.523 -8.810 8.392 1.00 92.94 108 PRO A O 1
ATOM 818 N N . HIS A 1 109 ? -11.702 -10.820 9.361 1.00 93.88 109 HIS A N 1
ATOM 819 C CA . HIS A 1 109 ? -12.431 -10.312 10.520 1.00 93.88 109 HIS A CA 1
ATOM 820 C C . HIS A 1 109 ? -11.551 -9.441 11.429 1.00 93.88 109 HIS A C 1
ATOM 822 O O . HIS A 1 109 ? -12.002 -8.384 11.867 1.00 93.88 109 HIS A O 1
ATOM 828 N N . GLY A 1 110 ? -10.289 -9.827 11.654 1.00 91.88 110 GLY A N 1
ATOM 829 C CA . GLY A 1 110 ? -9.348 -9.031 12.450 1.00 91.88 110 GLY A CA 1
ATOM 830 C C . GLY A 1 110 ? -9.103 -7.655 11.828 1.00 91.88 110 GLY A C 1
ATOM 831 O O . GLY A 1 110 ? -9.136 -6.642 12.524 1.00 91.88 110 GLY A O 1
ATOM 832 N N . ILE A 1 111 ? -8.987 -7.607 10.499 1.00 92.56 111 ILE A N 1
ATOM 833 C CA . ILE A 1 111 ? -8.855 -6.359 9.736 1.00 92.56 111 ILE A CA 1
ATOM 834 C C . ILE A 1 111 ? -10.109 -5.489 9.858 1.00 92.56 111 ILE A C 1
ATOM 836 O O . ILE A 1 111 ? -10.007 -4.280 10.061 1.00 92.56 111 ILE A O 1
ATOM 840 N N . ALA A 1 112 ? -11.301 -6.085 9.801 1.00 93.62 112 ALA A N 1
ATOM 841 C CA . ALA A 1 112 ? -12.550 -5.350 9.982 1.00 93.62 112 ALA A CA 1
ATOM 842 C C . ALA A 1 112 ? -12.677 -4.738 11.389 1.00 93.62 112 ALA A C 1
ATOM 844 O O . ALA A 1 112 ? -13.134 -3.604 11.531 1.00 93.62 112 ALA A O 1
ATOM 845 N N . VAL A 1 113 ? -12.244 -5.459 12.428 1.00 94.19 113 VAL A N 1
ATOM 846 C CA . VAL A 1 113 ? -12.192 -4.940 13.805 1.00 94.19 113 VAL A CA 1
ATOM 847 C C . VAL A 1 113 ? -11.156 -3.819 13.924 1.00 94.19 113 VAL A C 1
ATOM 849 O O . VAL A 1 113 ? -11.452 -2.773 14.507 1.00 94.19 113 VAL A O 1
ATOM 852 N N . ALA A 1 114 ? -9.975 -3.985 13.323 1.00 92.06 114 ALA A N 1
ATOM 853 C CA . ALA A 1 114 ? -8.957 -2.939 13.274 1.00 92.06 114 ALA A CA 1
ATOM 854 C C . ALA A 1 114 ? -9.478 -1.674 12.568 1.00 92.06 114 ALA A C 1
ATOM 856 O O . ALA A 1 114 ? -9.271 -0.573 13.067 1.00 92.06 114 ALA A O 1
ATOM 857 N N . ALA A 1 115 ? -10.234 -1.809 11.476 1.00 93.69 115 ALA A N 1
ATOM 858 C CA . ALA A 1 115 ? -10.841 -0.679 10.767 1.00 93.69 115 ALA A CA 1
ATOM 859 C C . ALA A 1 115 ? -11.852 0.102 11.627 1.00 93.69 115 ALA A C 1
ATOM 861 O O . ALA A 1 115 ? -11.938 1.327 11.523 1.00 93.69 115 ALA A O 1
ATOM 862 N N . VAL A 1 116 ? -12.593 -0.578 12.509 1.00 94.94 116 VAL A N 1
ATOM 863 C CA . VAL A 1 116 ? -13.460 0.088 13.498 1.00 94.94 116 VAL A CA 1
ATOM 864 C C . VAL A 1 116 ? -12.628 0.817 14.553 1.00 94.94 116 VAL A C 1
ATOM 866 O O . VAL A 1 116 ? -12.943 1.956 14.892 1.00 94.94 116 VAL A O 1
ATOM 869 N N . ARG A 1 117 ? -11.524 0.220 15.023 1.00 93.31 117 ARG A N 1
ATOM 870 C CA . ARG A 1 117 ? -10.594 0.870 15.969 1.00 93.31 117 ARG A CA 1
ATOM 871 C C . ARG A 1 117 ? -9.908 2.098 15.366 1.00 93.31 117 ARG A C 1
ATOM 873 O O . ARG A 1 117 ? -9.806 3.126 16.027 1.00 93.31 117 ARG A O 1
ATOM 880 N N . TYR A 1 118 ? -9.553 2.044 14.083 1.00 91.62 118 TYR A N 1
ATOM 881 C CA . TYR A 1 118 ? -9.102 3.206 13.310 1.00 91.62 118 TYR A CA 1
ATOM 882 C C . TYR A 1 118 ? -10.217 4.231 13.032 1.00 91.62 118 TYR A C 1
ATOM 884 O O . TYR A 1 118 ? -9.937 5.292 12.480 1.00 91.62 118 TYR A O 1
ATOM 892 N N . ARG A 1 119 ? -11.471 3.948 13.416 1.00 93.88 119 ARG A N 1
ATOM 893 C CA . ARG A 1 119 ? -12.667 4.780 13.178 1.00 93.88 119 ARG A CA 1
ATOM 894 C C . ARG A 1 119 ? -13.015 4.981 11.697 1.00 93.88 119 ARG A C 1
ATOM 896 O O . ARG A 1 119 ? -13.796 5.874 11.354 1.00 93.88 119 ARG A O 1
ATOM 903 N N . VAL A 1 120 ? -12.494 4.112 10.831 1.00 92.31 120 VAL A N 1
ATOM 904 C CA . VAL A 1 120 ? -12.833 4.057 9.402 1.00 92.31 120 VAL A CA 1
ATOM 905 C C . VAL A 1 120 ? -14.249 3.502 9.235 1.00 92.31 120 VAL A C 1
ATOM 907 O O . VAL A 1 120 ? -15.072 4.078 8.526 1.00 92.31 120 VAL A O 1
ATOM 910 N N . LEU A 1 121 ? -14.575 2.426 9.959 1.00 93.88 121 LEU A N 1
ATOM 911 C CA . LEU A 1 121 ? -15.896 1.790 9.940 1.00 93.88 121 LEU A CA 1
ATOM 912 C C . LEU A 1 121 ? -16.648 1.979 11.260 1.00 93.88 121 LEU A C 1
ATOM 914 O O . LEU A 1 121 ? -16.048 2.077 12.325 1.00 93.88 121 LEU A O 1
ATOM 918 N N . LYS A 1 122 ? -17.987 1.987 11.198 1.00 94.12 122 LYS A N 1
ATOM 919 C CA . LYS A 1 122 ? -18.848 1.995 12.399 1.00 94.12 122 LYS A CA 1
ATOM 920 C C . LYS A 1 122 ? -19.028 0.598 13.005 1.00 94.12 122 LYS A C 1
ATOM 922 O O . LYS A 1 122 ? -19.179 0.471 14.212 1.00 94.12 122 LYS A O 1
ATOM 927 N N . LYS A 1 123 ? -19.062 -0.437 12.162 1.00 96.06 123 LYS A N 1
ATOM 928 C CA . LYS A 1 123 ? -19.261 -1.842 12.543 1.00 96.06 123 LYS A CA 1
ATOM 929 C C . LYS A 1 123 ? -18.301 -2.725 11.740 1.00 96.06 123 LYS A C 1
ATOM 931 O O . LYS A 1 123 ? -18.014 -2.385 10.589 1.00 96.06 123 LYS A O 1
ATOM 936 N N . PRO A 1 124 ? -17.804 -3.834 12.309 1.00 95.62 124 PRO A N 1
ATOM 937 C CA . PRO A 1 124 ? -16.881 -4.708 11.602 1.00 95.62 124 PRO A CA 1
ATOM 938 C C . PRO A 1 124 ? -17.625 -5.465 10.495 1.00 95.62 124 PRO A C 1
ATOM 940 O O . PRO A 1 124 ? -18.595 -6.168 10.765 1.00 95.62 124 PRO A O 1
ATOM 943 N N . HIS A 1 125 ? -17.160 -5.345 9.250 1.00 95.06 125 HIS A N 1
ATOM 944 C CA . HIS A 1 125 ? -17.712 -6.067 8.103 1.00 95.06 125 HIS A CA 1
ATOM 945 C C . HIS A 1 125 ? -16.625 -6.888 7.401 1.00 95.06 125 HIS A C 1
ATOM 947 O O . HIS A 1 125 ? -15.626 -6.333 6.947 1.00 95.06 125 HIS A O 1
ATOM 953 N N . ARG A 1 126 ? -16.811 -8.212 7.276 1.00 94.12 126 ARG A N 1
ATOM 954 C CA . ARG A 1 126 ? -15.798 -9.108 6.676 1.00 94.12 126 ARG A CA 1
ATOM 955 C C . ARG A 1 126 ? -15.478 -8.748 5.226 1.00 94.12 126 ARG A C 1
ATOM 957 O O . ARG A 1 126 ? -14.318 -8.834 4.839 1.00 94.12 126 ARG A O 1
ATOM 964 N N . ALA A 1 127 ? -16.466 -8.282 4.454 1.00 93.31 127 ALA A N 1
ATOM 965 C CA . ALA A 1 127 ? -16.222 -7.889 3.065 1.00 93.31 127 ALA A CA 1
ATOM 966 C C . ALA A 1 127 ? -15.232 -6.723 2.946 1.00 93.31 127 ALA A C 1
ATOM 968 O O . ALA A 1 127 ? -14.528 -6.649 1.952 1.00 93.31 127 ALA A O 1
ATOM 969 N N . PHE A 1 128 ? -15.110 -5.860 3.965 1.00 94.50 128 PHE A N 1
ATOM 970 C CA . PHE A 1 128 ? -14.083 -4.817 3.960 1.00 94.50 128 PHE A CA 1
ATOM 971 C C . PHE A 1 128 ? -12.674 -5.414 4.059 1.00 94.50 128 PHE A C 1
ATOM 973 O O . PHE A 1 128 ? -11.785 -5.021 3.311 1.00 94.50 128 PHE A O 1
ATOM 980 N N . GLY A 1 129 ? -12.479 -6.401 4.942 1.00 92.00 129 GLY A N 1
ATOM 981 C CA . GLY A 1 129 ? -11.208 -7.119 5.057 1.00 92.00 129 GLY A CA 1
ATOM 982 C C . GLY A 1 129 ? -10.833 -7.843 3.762 1.00 92.00 129 GLY A C 1
ATOM 983 O O . GLY A 1 129 ? -9.691 -7.741 3.320 1.00 92.00 129 GLY A O 1
ATOM 984 N N . TYR A 1 130 ? -11.804 -8.503 3.117 1.00 93.81 130 TYR A N 1
ATOM 985 C CA . TYR A 1 130 ? -11.601 -9.130 1.807 1.00 93.81 130 TYR A CA 1
ATOM 986 C C . TYR A 1 130 ? -11.281 -8.113 0.713 1.00 93.81 130 TYR A C 1
ATOM 988 O O . TYR A 1 130 ? -10.303 -8.297 -0.001 1.00 93.81 130 TYR A O 1
ATOM 996 N N . ALA A 1 131 ? -12.057 -7.032 0.604 1.00 94.81 131 ALA 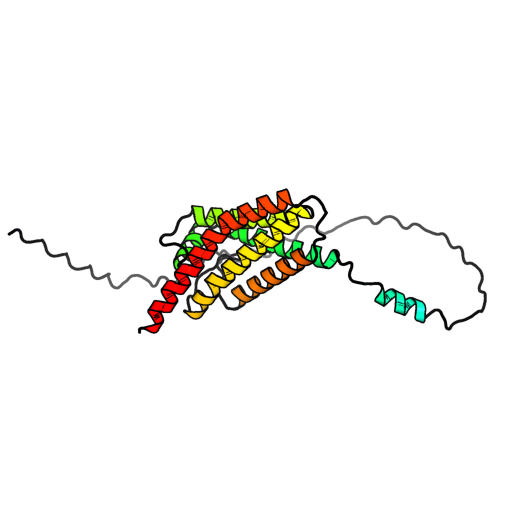A N 1
ATOM 997 C CA . ALA A 1 131 ? -11.837 -5.995 -0.399 1.00 94.81 131 ALA A CA 1
ATOM 998 C C . ALA A 1 131 ? -10.437 -5.381 -0.275 1.00 94.81 131 ALA A C 1
ATOM 1000 O O . ALA A 1 131 ? -9.753 -5.216 -1.280 1.00 94.81 131 ALA A O 1
ATOM 1001 N N . LEU A 1 132 ? -9.979 -5.115 0.953 1.00 94.88 132 LEU A N 1
ATOM 1002 C CA . LEU A 1 132 ? -8.637 -4.591 1.190 1.00 94.88 132 LEU A CA 1
ATOM 1003 C C . LEU A 1 132 ? -7.549 -5.608 0.814 1.00 94.88 132 LEU A C 1
ATOM 1005 O O . LEU A 1 132 ? -6.590 -5.246 0.143 1.00 94.88 132 LEU A O 1
ATOM 1009 N N . GLY A 1 133 ? -7.707 -6.879 1.199 1.00 94.50 133 GLY A N 1
ATOM 1010 C CA . GLY A 1 133 ? -6.765 -7.936 0.818 1.00 94.50 133 GLY A CA 1
ATOM 1011 C C . GLY A 1 133 ? -6.681 -8.140 -0.700 1.00 94.50 133 GLY A C 1
ATOM 1012 O O . GLY A 1 133 ? -5.586 -8.219 -1.248 1.00 94.50 133 GLY A O 1
ATOM 1013 N N . VAL A 1 134 ? -7.826 -8.153 -1.392 1.00 95.75 134 VAL A N 1
ATOM 1014 C CA . VAL A 1 134 ? -7.893 -8.239 -2.862 1.00 95.75 134 VAL A CA 1
ATOM 1015 C C . VAL A 1 134 ? -7.254 -7.015 -3.514 1.00 95.75 134 VAL A C 1
ATOM 1017 O O . VAL A 1 134 ? -6.500 -7.177 -4.469 1.00 95.75 134 VAL A O 1
ATOM 1020 N N . ALA A 1 135 ? -7.496 -5.807 -2.995 1.00 95.88 135 ALA A N 1
ATOM 1021 C CA . ALA A 1 135 ? -6.876 -4.588 -3.511 1.00 95.88 135 ALA A CA 1
ATOM 1022 C C . ALA A 1 135 ? -5.341 -4.639 -3.414 1.00 95.88 135 ALA A C 1
ATOM 1024 O O . ALA A 1 135 ? -4.653 -4.262 -4.363 1.00 95.88 135 ALA A O 1
ATOM 1025 N N . GLU A 1 136 ? -4.791 -5.156 -2.312 1.00 96.06 136 GLU A N 1
ATOM 1026 C CA . GLU A 1 136 ? -3.342 -5.324 -2.160 1.00 96.06 136 GLU A CA 1
ATOM 1027 C C . GLU A 1 136 ? -2.768 -6.347 -3.152 1.00 96.06 136 GLU A C 1
ATOM 1029 O O . GLU A 1 136 ? -1.760 -6.064 -3.797 1.00 96.06 136 GLU A O 1
ATOM 1034 N N . LEU A 1 137 ? -3.439 -7.484 -3.367 1.00 96.88 137 LEU A N 1
ATOM 1035 C CA . LEU A 1 137 ? -2.991 -8.471 -4.359 1.00 96.88 137 LEU A CA 1
ATOM 1036 C C . LEU A 1 137 ? -3.126 -7.982 -5.803 1.00 96.88 137 LEU A C 1
ATOM 1038 O O . LEU A 1 137 ? -2.235 -8.220 -6.617 1.00 96.88 137 LEU A O 1
ATOM 1042 N N . ALA A 1 138 ? -4.200 -7.264 -6.128 1.00 96.12 138 ALA A N 1
ATOM 1043 C CA . ALA A 1 138 ? -4.345 -6.625 -7.431 1.00 96.12 138 ALA A CA 1
ATOM 1044 C C . ALA A 1 138 ? -3.210 -5.616 -7.674 1.00 96.12 138 ALA A C 1
ATOM 1046 O O . ALA A 1 138 ? -2.644 -5.569 -8.765 1.00 96.12 138 ALA A O 1
ATOM 1047 N N . THR A 1 139 ? -2.817 -4.875 -6.633 1.00 96.50 139 THR A N 1
ATOM 1048 C CA . THR A 1 139 ? -1.670 -3.956 -6.678 1.00 96.50 139 THR A CA 1
ATOM 1049 C C . THR A 1 139 ? -0.361 -4.702 -6.944 1.00 96.50 139 THR A C 1
ATOM 1051 O O . THR A 1 139 ? 0.423 -4.260 -7.781 1.00 96.50 139 THR A O 1
ATOM 1054 N N . THR A 1 140 ? -0.134 -5.861 -6.312 1.00 96.31 140 THR A N 1
ATOM 1055 C CA . THR A 1 140 ? 1.015 -6.733 -6.623 1.00 96.31 140 THR A CA 1
ATOM 1056 C C . THR A 1 140 ? 1.049 -7.116 -8.098 1.00 96.31 140 THR A C 1
ATOM 1058 O O . THR A 1 140 ? 2.095 -6.983 -8.729 1.00 96.31 140 THR A O 1
ATOM 1061 N N . VAL A 1 141 ? -0.076 -7.567 -8.660 1.00 97.00 141 VAL A N 1
ATOM 1062 C CA . VAL A 1 141 ? -0.143 -7.959 -10.076 1.00 97.00 141 VAL A CA 1
ATOM 1063 C C . VAL A 1 141 ? 0.167 -6.763 -10.977 1.00 97.00 141 VAL A C 1
ATOM 1065 O O . VAL A 1 141 ? 1.029 -6.872 -11.845 1.00 97.00 141 VAL A O 1
ATOM 1068 N N . LEU A 1 142 ? -0.447 -5.601 -10.727 1.00 94.31 142 LEU A N 1
ATOM 1069 C CA . LEU A 1 142 ? -0.177 -4.370 -11.481 1.00 94.31 142 LEU A CA 1
ATOM 1070 C C . LEU A 1 142 ? 1.306 -3.974 -11.440 1.00 94.31 142 LEU A C 1
ATOM 1072 O O . LEU A 1 142 ? 1.882 -3.647 -12.475 1.00 94.31 142 LEU A O 1
ATOM 1076 N N . LEU A 1 143 ? 1.947 -4.061 -10.270 1.00 94.94 143 LEU A N 1
ATOM 1077 C CA . LEU A 1 143 ? 3.367 -3.737 -10.098 1.00 94.94 143 LEU A CA 1
ATOM 1078 C C . LEU A 1 143 ? 4.312 -4.683 -10.849 1.00 94.94 143 LEU A C 1
ATOM 1080 O O . LEU A 1 143 ? 5.439 -4.277 -11.139 1.00 94.94 143 LEU A O 1
ATOM 1084 N N . LEU A 1 144 ? 3.893 -5.912 -11.160 1.00 94.50 144 LEU A N 1
ATOM 1085 C CA . LEU A 1 144 ? 4.695 -6.905 -11.888 1.00 94.50 144 LEU A CA 1
ATOM 1086 C C . LEU A 1 144 ? 4.454 -6.890 -13.405 1.00 94.50 144 LEU A C 1
ATOM 1088 O O . LEU A 1 144 ? 5.269 -7.424 -14.156 1.00 94.50 144 LEU A O 1
ATOM 1092 N N . LEU A 1 145 ? 3.372 -6.262 -13.866 1.00 94.06 145 LEU A N 1
ATOM 1093 C CA . LEU A 1 145 ? 3.059 -6.131 -15.287 1.00 94.06 145 LEU A CA 1
ATOM 1094 C C . LEU A 1 145 ? 3.973 -5.105 -16.008 1.00 94.06 145 LEU A C 1
ATOM 1096 O O . LEU A 1 145 ? 4.714 -4.349 -15.365 1.00 94.06 145 LEU A O 1
ATOM 1100 N N . PRO A 1 146 ? 3.958 -5.066 -17.358 1.00 90.00 146 PRO A N 1
ATOM 1101 C CA . PRO A 1 146 ? 4.733 -4.108 -18.151 1.00 90.00 146 PRO A CA 1
ATOM 1102 C C . PRO A 1 146 ? 4.390 -2.637 -17.867 1.00 90.00 146 PRO A C 1
ATOM 1104 O O . PRO A 1 146 ? 3.396 -2.325 -17.210 1.00 90.00 146 PRO A O 1
ATOM 1107 N N . ALA A 1 147 ? 5.213 -1.732 -18.409 1.00 80.75 147 ALA A N 1
ATOM 1108 C CA . ALA A 1 147 ? 5.254 -0.300 -18.089 1.00 80.75 147 ALA A CA 1
ATOM 1109 C C . ALA A 1 147 ? 3.895 0.397 -17.847 1.00 80.75 147 ALA A C 1
ATOM 1111 O O . ALA A 1 147 ? 3.757 0.988 -16.779 1.00 80.75 147 ALA A O 1
ATOM 1112 N N . PRO A 1 148 ? 2.868 0.310 -18.718 1.00 81.94 148 PRO A N 1
ATOM 1113 C CA . PRO A 1 148 ? 1.634 1.065 -18.479 1.00 81.94 148 PRO A CA 1
ATOM 1114 C C . PRO A 1 148 ? 0.851 0.586 -17.245 1.00 81.94 148 PRO A C 1
ATOM 1116 O O . PRO A 1 148 ? 0.268 1.391 -16.521 1.00 81.94 148 PRO A O 1
ATOM 1119 N N . PHE A 1 149 ? 0.870 -0.715 -16.955 1.00 89.88 149 PHE A N 1
ATOM 1120 C CA . PHE A 1 149 ? 0.225 -1.274 -15.764 1.00 89.88 149 PHE A CA 1
ATOM 1121 C C . PHE A 1 149 ? 1.060 -1.046 -14.505 1.00 89.88 149 PHE A C 1
ATOM 1123 O O . PHE A 1 149 ? 0.505 -0.808 -13.433 1.00 89.88 149 PHE A O 1
ATOM 1130 N N . ALA A 1 150 ? 2.387 -1.063 -14.644 1.00 90.75 150 ALA A N 1
ATOM 1131 C CA . ALA A 1 150 ? 3.313 -0.774 -13.559 1.00 90.75 150 ALA A CA 1
ATOM 1132 C C . ALA A 1 150 ? 3.099 0.626 -12.980 1.00 90.75 150 ALA A C 1
ATOM 1134 O O . ALA A 1 150 ? 3.065 0.784 -11.760 1.00 90.75 150 ALA A O 1
ATOM 1135 N N . THR A 1 151 ? 2.903 1.622 -13.848 1.00 90.00 151 THR A N 1
ATOM 1136 C CA . THR A 1 151 ? 2.615 3.004 -13.453 1.00 90.00 151 THR A CA 1
ATOM 1137 C C . THR A 1 151 ? 1.323 3.083 -12.638 1.00 90.00 151 THR A C 1
ATOM 1139 O O . THR A 1 151 ? 1.319 3.652 -11.545 1.00 90.00 151 THR A O 1
ATOM 1142 N N . ALA A 1 152 ? 0.249 2.430 -13.098 1.00 90.31 152 ALA A N 1
ATOM 1143 C CA . ALA A 1 152 ? -0.993 2.326 -12.331 1.00 90.31 152 ALA A CA 1
ATOM 1144 C C . ALA A 1 152 ? -0.782 1.612 -10.982 1.00 90.31 152 ALA A C 1
ATOM 1146 O O . ALA A 1 152 ? -1.269 2.079 -9.952 1.00 90.31 152 ALA A O 1
ATOM 1147 N N . GLY A 1 153 ? -0.002 0.528 -10.962 1.00 94.31 153 GLY A N 1
ATOM 1148 C CA . GLY A 1 153 ? 0.377 -0.186 -9.741 1.00 94.31 153 GLY A CA 1
ATOM 1149 C C . GLY A 1 153 ? 1.108 0.702 -8.733 1.00 94.31 153 GLY A C 1
ATOM 1150 O O . GLY A 1 153 ? 0.767 0.681 -7.553 1.00 94.31 153 GLY A O 1
ATOM 1151 N N . CYS A 1 154 ? 2.055 1.532 -9.184 1.00 93.94 154 CYS A N 1
ATOM 1152 C CA . CYS A 1 154 ? 2.750 2.512 -8.344 1.00 93.94 154 CYS A CA 1
ATOM 1153 C C . CYS A 1 154 ? 1.783 3.541 -7.743 1.00 93.94 154 CYS A C 1
ATOM 1155 O O . CYS A 1 154 ? 1.860 3.819 -6.545 1.00 93.94 154 CYS A O 1
ATOM 1157 N N . VAL A 1 155 ? 0.838 4.062 -8.532 1.00 93.50 155 VAL A N 1
ATOM 1158 C CA . VAL A 1 155 ? -0.177 5.013 -8.044 1.00 93.50 155 VAL A CA 1
ATOM 1159 C C . VAL A 1 155 ? -1.060 4.370 -6.973 1.00 93.50 155 VAL A C 1
ATOM 1161 O O . VAL A 1 155 ? -1.204 4.923 -5.881 1.00 93.50 155 VAL A O 1
ATOM 1164 N N . VAL A 1 156 ? -1.609 3.181 -7.240 1.00 94.75 156 VAL A N 1
ATOM 1165 C CA . VAL A 1 156 ? -2.464 2.458 -6.282 1.00 94.75 156 VAL A CA 1
ATOM 1166 C C . VAL A 1 156 ? -1.681 2.111 -5.010 1.00 94.75 156 VAL A C 1
ATOM 1168 O O . VAL A 1 156 ? -2.169 2.345 -3.903 1.00 94.75 156 VAL A O 1
ATOM 1171 N N . ALA A 1 157 ? -0.446 1.621 -5.145 1.00 95.69 157 ALA A N 1
ATOM 1172 C CA . ALA A 1 157 ? 0.431 1.311 -4.019 1.00 95.69 157 ALA A CA 1
ATOM 1173 C C . ALA A 1 157 ? 0.716 2.543 -3.148 1.00 95.69 157 ALA A C 1
ATOM 1175 O O . ALA A 1 157 ? 0.656 2.464 -1.916 1.00 95.69 157 ALA A O 1
ATOM 1176 N N . GLY A 1 158 ? 0.986 3.689 -3.780 1.00 94.38 158 GLY A N 1
ATOM 1177 C CA . GLY A 1 158 ? 1.158 4.970 -3.102 1.00 94.38 158 GLY A CA 1
ATOM 1178 C C . GLY A 1 158 ? -0.101 5.376 -2.338 1.00 94.38 158 GLY A C 1
ATOM 1179 O O . GLY A 1 158 ? -0.023 5.660 -1.144 1.00 94.38 158 GLY A O 1
ATOM 1180 N N . LEU A 1 159 ? -1.273 5.318 -2.977 1.00 94.50 159 LEU A N 1
ATOM 1181 C CA . LEU A 1 159 ? -2.556 5.665 -2.355 1.00 94.50 159 LEU A 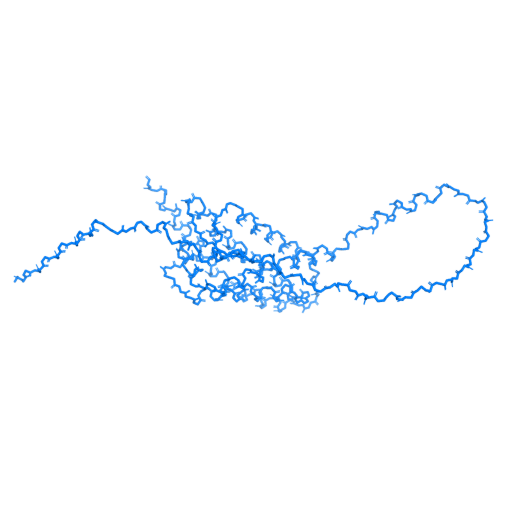CA 1
ATOM 1182 C C . LEU A 1 159 ? -2.894 4.777 -1.153 1.00 94.50 159 LEU A C 1
ATOM 1184 O O . LEU A 1 159 ? -3.297 5.293 -0.105 1.00 94.50 159 LEU A O 1
ATOM 1188 N N . LEU A 1 160 ? -2.705 3.460 -1.271 1.00 94.62 160 LEU A N 1
ATOM 1189 C CA . LEU A 1 160 ? -2.917 2.521 -0.166 1.00 94.62 160 LEU A CA 1
ATOM 1190 C C . LEU A 1 160 ? -1.954 2.808 0.994 1.00 94.62 160 LEU A C 1
ATOM 1192 O O . LEU A 1 160 ? -2.378 2.864 2.151 1.00 94.62 160 LEU A O 1
ATOM 1196 N N . SER A 1 161 ? -0.680 3.069 0.688 1.00 94.44 161 SER A N 1
ATOM 1197 C CA . SER A 1 161 ? 0.348 3.365 1.694 1.00 94.44 161 SER A CA 1
ATOM 1198 C C . SER A 1 161 ? 0.092 4.698 2.407 1.00 94.44 161 SER A C 1
ATOM 1200 O O . SER A 1 161 ? 0.143 4.754 3.636 1.00 94.44 161 SER A O 1
ATOM 1202 N N . VAL A 1 162 ? -0.264 5.759 1.673 1.00 93.19 162 VAL A N 1
ATOM 1203 C CA . VAL A 1 162 ? -0.638 7.065 2.247 1.00 93.19 162 VAL A CA 1
ATOM 1204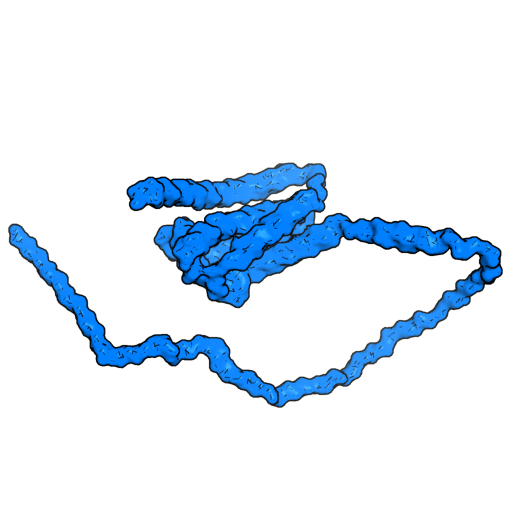 C C . VAL A 1 162 ? -1.881 6.931 3.122 1.00 93.19 162 VAL A C 1
ATOM 1206 O O . VAL A 1 162 ? -1.873 7.385 4.266 1.00 93.19 162 VAL A O 1
ATOM 1209 N N . SER A 1 163 ? -2.927 6.262 2.630 1.00 93.38 163 SER A N 1
ATOM 1210 C CA . SER A 1 163 ? -4.157 6.033 3.400 1.00 93.38 163 SER A CA 1
ATOM 1211 C C . SER A 1 163 ? -3.857 5.319 4.718 1.00 93.38 163 SER A C 1
ATOM 1213 O O . SER A 1 163 ? -4.380 5.696 5.767 1.00 93.38 163 SER A O 1
ATOM 1215 N N . PHE A 1 164 ? -2.959 4.333 4.685 1.00 93.12 164 PHE A N 1
ATOM 1216 C CA . PHE A 1 164 ? -2.512 3.627 5.876 1.00 93.12 164 PHE A CA 1
ATOM 1217 C C . PHE A 1 164 ? -1.753 4.533 6.865 1.00 93.12 164 PHE A C 1
ATOM 1219 O O . PHE A 1 164 ? -2.015 4.470 8.071 1.00 93.12 164 PHE A O 1
ATOM 1226 N N . VAL A 1 165 ? -0.856 5.409 6.397 1.00 93.31 165 VAL A N 1
ATOM 1227 C CA . VAL A 1 165 ? -0.176 6.404 7.256 1.00 93.31 165 VAL A CA 1
ATOM 1228 C C . VAL A 1 165 ? -1.196 7.341 7.909 1.00 93.31 165 VAL A C 1
ATOM 1230 O O . VAL A 1 165 ? -1.147 7.553 9.124 1.00 93.31 165 VAL A O 1
ATOM 1233 N N . LEU A 1 166 ? -2.163 7.841 7.133 1.00 94.19 166 LEU A N 1
ATOM 1234 C CA . LEU A 1 166 ? -3.176 8.788 7.608 1.00 94.19 166 LEU A CA 1
ATOM 1235 C C . LEU A 1 166 ? -4.062 8.211 8.715 1.00 94.19 166 LEU A C 1
ATOM 1237 O O . LEU A 1 166 ? -4.430 8.942 9.631 1.00 94.19 166 LEU A O 1
ATOM 1241 N N . VAL A 1 167 ? -4.383 6.915 8.677 1.00 93.94 167 VAL A N 1
ATOM 1242 C CA . VAL A 1 167 ? -5.181 6.275 9.739 1.00 93.94 167 VAL A CA 1
ATOM 1243 C C . VAL A 1 167 ? -4.335 5.799 10.924 1.00 93.94 167 VAL A C 1
ATOM 1245 O O . VAL A 1 167 ? -4.808 5.830 12.064 1.00 93.94 167 VAL A O 1
ATOM 1248 N N . SER A 1 168 ? -3.086 5.377 10.693 1.00 92.81 168 SER A N 1
ATOM 1249 C CA . SER A 1 168 ? -2.232 4.804 11.744 1.00 92.81 168 SER A CA 1
ATOM 1250 C C . SER A 1 168 ? -1.586 5.854 12.642 1.00 92.81 168 SER A C 1
ATOM 1252 O O . SER A 1 168 ? -1.539 5.647 13.856 1.00 92.81 168 SER A O 1
ATOM 1254 N N . VAL A 1 169 ? -1.148 6.995 12.101 1.00 94.88 169 VAL A N 1
ATOM 1255 C CA . VAL A 1 169 ? -0.494 8.046 12.898 1.00 94.88 169 VAL A CA 1
ATOM 1256 C C . VAL A 1 169 ? -1.429 8.629 13.972 1.00 94.88 169 VAL A C 1
ATOM 1258 O O . VAL A 1 169 ? -1.013 8.697 15.129 1.00 94.88 169 VAL A O 1
ATOM 1261 N N . PRO A 1 170 ? -2.696 8.993 13.683 1.00 94.81 170 PRO A N 1
ATOM 1262 C CA . PRO A 1 170 ? -3.616 9.462 14.718 1.00 94.81 170 PRO A CA 1
ATOM 1263 C C . PRO A 1 170 ? -3.934 8.399 15.775 1.00 94.81 170 PRO A C 1
ATOM 1265 O O . PRO A 1 170 ? -4.097 8.739 16.941 1.00 94.81 170 PRO A O 1
ATOM 1268 N N . ALA A 1 171 ? -4.017 7.120 15.393 1.00 93.75 171 ALA A N 1
ATOM 1269 C CA . ALA A 1 171 ? -4.220 6.030 16.351 1.00 93.75 171 ALA A CA 1
ATOM 1270 C C . ALA A 1 171 ? -3.019 5.870 17.295 1.00 93.75 171 ALA A C 1
ATOM 1272 O O . ALA A 1 171 ? -3.198 5.764 18.506 1.00 93.75 171 ALA A O 1
ATOM 1273 N N . LEU A 1 172 ? -1.799 5.958 16.759 1.00 94.38 172 LEU A N 1
ATOM 1274 C CA . LEU A 1 172 ? -0.573 5.955 17.559 1.00 94.38 172 LEU A CA 1
ATOM 1275 C C . LEU A 1 172 ? -0.493 7.159 18.503 1.00 94.38 172 LEU A C 1
ATOM 1277 O O . LEU A 1 172 ? -0.109 6.996 19.658 1.00 94.38 172 LEU A O 1
ATOM 1281 N N . ARG A 1 173 ? -0.908 8.350 18.052 1.00 95.62 173 ARG A N 1
ATOM 1282 C CA . ARG A 1 173 ? -0.967 9.556 18.899 1.00 95.62 173 ARG A CA 1
ATOM 1283 C C . ARG A 1 173 ? -1.948 9.425 20.067 1.00 95.62 173 ARG A C 1
ATOM 1285 O O . ARG A 1 173 ? -1.698 10.004 21.114 1.00 95.62 173 ARG A O 1
ATOM 1292 N N . ARG A 1 174 ? -3.021 8.640 19.915 1.00 94.38 174 ARG A N 1
ATOM 1293 C CA . ARG A 1 174 ? -3.963 8.309 21.002 1.00 94.38 174 ARG A CA 1
ATOM 1294 C C . ARG A 1 174 ? -3.451 7.223 21.955 1.00 94.38 174 ARG A C 1
ATOM 1296 O O . ARG A 1 174 ? -4.114 6.925 22.940 1.00 94.38 174 ARG A O 1
ATOM 1303 N N . GLY A 1 175 ? -2.302 6.613 21.662 1.00 93.19 175 GLY A N 1
ATOM 1304 C CA . GLY A 1 175 ? -1.771 5.492 22.435 1.00 93.19 175 GLY A CA 1
ATOM 1305 C C . GLY A 1 175 ? -2.488 4.163 22.176 1.00 93.19 175 GLY A C 1
ATOM 1306 O O . GLY A 1 175 ? -2.302 3.215 22.939 1.00 93.19 175 GLY A O 1
ATOM 1307 N N . ASP A 1 176 ? -3.283 4.062 21.105 1.00 91.56 176 ASP A N 1
ATOM 1308 C CA . ASP A 1 176 ? -4.007 2.836 20.786 1.00 91.56 176 ASP A CA 1
ATOM 1309 C C . ASP A 1 176 ? -3.018 1.722 20.382 1.00 91.56 176 ASP A C 1
ATOM 1311 O O . ASP A 1 176 ? -2.264 1.857 19.413 1.00 91.56 176 ASP A O 1
ATOM 1315 N N . ARG A 1 177 ? -3.042 0.583 21.088 1.00 87.00 177 ARG A N 1
ATOM 1316 C CA . ARG A 1 177 ? -2.244 -0.607 20.744 1.00 87.00 177 ARG A CA 1
ATOM 1317 C C . ARG A 1 177 ? -3.144 -1.731 20.263 1.00 87.00 177 ARG A C 1
ATOM 1319 O O . ARG A 1 177 ? -3.882 -2.341 21.034 1.00 87.00 177 ARG A O 1
ATOM 1326 N N . PHE A 1 178 ? -3.094 -2.019 18.970 1.00 85.75 178 PHE A N 1
ATOM 1327 C CA . PHE A 1 178 ? -3.828 -3.135 18.385 1.00 85.75 178 PHE A CA 1
ATOM 1328 C C . PHE A 1 178 ? -3.077 -3.738 17.204 1.00 85.75 178 PHE A C 1
ATOM 1330 O O . PHE A 1 178 ? -2.167 -3.125 16.653 1.00 85.75 178 PHE A O 1
ATOM 1337 N N . ALA A 1 179 ? -3.420 -4.974 16.854 1.00 85.44 179 ALA A N 1
ATOM 1338 C CA . ALA A 1 179 ? -2.741 -5.710 15.802 1.00 85.44 179 ALA A CA 1
ATOM 1339 C C . ALA A 1 179 ? -3.129 -5.176 14.412 1.00 85.44 179 ALA A C 1
ATOM 1341 O O . ALA A 1 179 ? -4.315 -5.123 14.086 1.00 85.44 179 ALA A O 1
ATOM 1342 N N . CYS A 1 180 ? -2.143 -4.772 13.598 1.00 79.38 180 CYS A N 1
ATOM 1343 C CA . CYS A 1 180 ? -2.403 -4.176 12.274 1.00 79.38 180 CYS A CA 1
ATOM 1344 C C . CYS A 1 180 ? -2.503 -5.205 11.132 1.00 79.38 180 CYS A C 1
ATOM 1346 O O . CYS A 1 180 ? -2.956 -4.867 10.043 1.00 79.38 180 CYS A O 1
ATOM 1348 N N . GLY A 1 181 ? -2.079 -6.456 11.356 1.00 78.00 181 GLY A N 1
ATOM 1349 C CA . GLY A 1 181 ? -2.145 -7.535 10.358 1.00 78.00 181 GLY A CA 1
ATOM 1350 C C . GLY A 1 181 ? -1.246 -7.344 9.125 1.00 78.00 181 GLY A C 1
ATOM 1351 O O . GLY A 1 181 ? -1.471 -7.990 8.103 1.00 78.00 181 GLY A O 1
ATOM 1352 N N . CYS A 1 182 ? -0.262 -6.439 9.187 1.00 72.00 182 CYS A N 1
ATOM 1353 C CA . CYS A 1 182 ? 0.423 -5.917 8.004 1.00 72.00 182 CYS A CA 1
ATOM 1354 C C . CYS A 1 182 ? 1.513 -6.837 7.415 1.00 72.00 182 CYS A C 1
ATOM 1356 O O . CYS A 1 182 ? 1.696 -6.820 6.206 1.00 72.00 182 CYS A O 1
ATOM 1358 N N . LEU A 1 183 ? 2.239 -7.614 8.230 1.00 68.69 183 LEU A N 1
ATOM 1359 C CA . LEU A 1 183 ? 3.326 -8.509 7.793 1.00 68.69 183 LEU A CA 1
ATOM 1360 C C . LEU A 1 183 ? 3.398 -9.720 8.731 1.00 68.69 183 LEU A C 1
ATOM 1362 O O . LEU A 1 183 ? 3.750 -9.559 9.895 1.00 68.69 183 LEU A O 1
ATOM 1366 N N . PHE A 1 184 ? 3.050 -10.906 8.221 1.00 65.50 184 PHE A N 1
ATOM 1367 C CA . PHE A 1 184 ? 3.192 -12.201 8.907 1.00 65.50 184 PHE A CA 1
ATOM 1368 C C . PHE A 1 184 ? 2.675 -12.257 10.353 1.00 65.50 184 PHE A C 1
ATOM 1370 O O . PHE A 1 184 ? 3.274 -12.891 11.218 1.00 65.50 184 PHE A O 1
ATOM 1377 N N . GLY A 1 185 ? 1.533 -11.624 10.622 1.00 64.88 185 GLY A N 1
ATOM 1378 C CA . GLY A 1 185 ? 0.808 -11.860 11.864 1.00 64.88 185 GLY A CA 1
ATOM 1379 C C . GLY A 1 185 ? 0.258 -10.617 12.541 1.00 64.88 185 GLY A C 1
ATOM 1380 O O . GLY A 1 185 ? 0.128 -9.532 11.971 1.00 64.88 185 GLY A O 1
ATOM 1381 N N . GLN A 1 186 ? -0.113 -10.821 13.800 1.00 72.38 186 GLN A N 1
ATOM 1382 C CA . GLN A 1 186 ? -0.798 -9.853 14.648 1.00 72.38 186 GLN A CA 1
ATOM 1383 C C . GLN A 1 186 ? 0.204 -8.913 15.342 1.00 72.38 186 GLN A C 1
ATOM 1385 O O . GLN A 1 186 ? 0.132 -8.701 16.552 1.00 72.38 186 GLN A O 1
ATOM 1390 N N . SER A 1 187 ? 1.167 -8.361 14.595 1.00 78.50 187 SER A N 1
ATOM 1391 C CA . SER A 1 187 ? 2.126 -7.404 15.157 1.00 78.50 187 SER A CA 1
ATOM 1392 C C . SER A 1 187 ? 1.390 -6.175 15.688 1.00 78.50 187 SER A C 1
ATOM 1394 O O . SER A 1 187 ? 0.535 -5.604 14.999 1.00 78.50 187 SER A O 1
ATOM 1396 N N . GLN A 1 188 ? 1.727 -5.770 16.914 1.00 88.81 188 GLN A N 1
ATOM 1397 C CA . GLN A 1 188 ? 1.169 -4.564 17.515 1.00 88.81 188 GLN A CA 1
ATOM 1398 C C . GLN A 1 188 ? 1.577 -3.331 16.705 1.00 88.81 188 GLN A C 1
ATOM 1400 O O . GLN A 1 188 ? 2.719 -3.212 16.251 1.00 88.81 188 GLN A O 1
ATOM 1405 N N . LEU A 1 189 ? 0.628 -2.412 16.533 1.00 89.31 189 LEU A N 1
ATOM 1406 C CA . LEU A 1 189 ? 0.870 -1.111 15.932 1.00 89.31 189 LEU A CA 1
ATOM 1407 C C . LEU A 1 189 ? 1.955 -0.374 16.733 1.00 89.31 189 LEU A C 1
ATOM 1409 O O . LEU A 1 189 ? 1.803 -0.142 17.930 1.00 89.31 189 LEU A O 1
ATOM 1413 N N . SER A 1 190 ? 3.053 -0.023 16.068 1.00 92.88 190 SER A N 1
ATOM 1414 C CA . SER A 1 190 ? 4.175 0.721 16.650 1.00 92.88 190 SER A CA 1
ATOM 1415 C C . SER A 1 190 ? 4.599 1.844 15.707 1.00 92.88 190 SER A C 1
ATOM 1417 O O . SER A 1 190 ? 4.189 1.863 14.549 1.00 92.88 190 SER A O 1
ATOM 1419 N N . TRP A 1 191 ? 5.456 2.760 16.164 1.00 91.06 191 TRP A N 1
ATOM 1420 C CA . TRP A 1 191 ? 5.985 3.834 15.313 1.00 91.06 191 TRP A CA 1
ATOM 1421 C C . TRP A 1 191 ? 6.796 3.327 14.114 1.00 91.06 191 TRP A C 1
ATOM 1423 O O . TRP A 1 191 ? 6.845 4.005 13.094 1.00 91.06 191 TRP A O 1
ATOM 1433 N N . ALA A 1 192 ? 7.338 2.106 14.160 1.00 87.38 192 ALA A N 1
ATOM 1434 C CA . ALA A 1 192 ? 7.998 1.496 13.003 1.00 87.38 192 ALA A CA 1
ATOM 1435 C C . ALA A 1 192 ? 7.030 1.246 11.829 1.00 87.38 192 ALA A C 1
ATOM 1437 O O . ALA A 1 192 ? 7.433 1.231 10.665 1.00 87.38 192 ALA A O 1
ATOM 1438 N N . THR A 1 193 ? 5.741 1.058 12.121 1.00 90.56 193 THR A N 1
ATOM 1439 C CA . THR A 1 193 ? 4.706 0.749 11.134 1.00 90.56 193 THR A CA 1
ATOM 1440 C C . THR A 1 193 ? 4.446 1.899 10.143 1.00 90.56 193 THR A C 1
ATOM 1442 O O . THR A 1 193 ? 4.545 1.647 8.939 1.00 90.56 193 THR A O 1
ATOM 1445 N N . PRO A 1 194 ? 4.170 3.151 10.566 1.00 88.69 194 PRO A N 1
ATOM 1446 C CA . PRO A 1 194 ? 4.035 4.269 9.636 1.00 88.69 194 PRO A CA 1
ATOM 1447 C C . PRO A 1 194 ? 5.350 4.605 8.920 1.00 88.69 194 PRO A C 1
ATOM 1449 O O . PRO A 1 194 ? 5.297 4.933 7.742 1.00 88.69 194 PRO A O 1
ATOM 1452 N N . PHE A 1 195 ? 6.525 4.456 9.552 1.00 87.81 195 PHE A N 1
ATOM 1453 C CA . PHE A 1 195 ? 7.809 4.664 8.858 1.00 87.81 195 PHE A CA 1
ATOM 1454 C C . PHE A 1 195 ? 8.001 3.699 7.686 1.00 87.81 195 PHE A C 1
ATOM 1456 O O . PHE A 1 195 ? 8.414 4.113 6.604 1.00 87.81 195 PHE A O 1
ATOM 1463 N N . ARG A 1 196 ? 7.639 2.422 7.861 1.00 87.69 196 ARG A N 1
ATOM 1464 C CA . ARG A 1 196 ? 7.644 1.449 6.761 1.00 87.69 196 ARG A CA 1
ATOM 1465 C C . ARG A 1 196 ? 6.719 1.882 5.625 1.00 87.69 196 ARG A C 1
ATOM 1467 O O . ARG A 1 196 ? 7.113 1.807 4.466 1.00 87.69 196 ARG A O 1
ATOM 1474 N N . ALA A 1 197 ? 5.517 2.351 5.954 1.00 91.06 197 ALA A N 1
ATOM 1475 C CA . ALA A 1 197 ? 4.566 2.823 4.954 1.00 91.06 197 ALA A CA 1
ATOM 1476 C C . ALA A 1 197 ? 5.063 4.086 4.230 1.00 91.06 197 ALA A C 1
ATOM 1478 O O . ALA A 1 197 ? 4.907 4.175 3.019 1.00 91.06 197 ALA A O 1
ATOM 1479 N N . VAL A 1 198 ? 5.746 5.007 4.919 1.00 87.69 198 VAL A N 1
ATOM 1480 C CA . VAL A 1 198 ? 6.444 6.136 4.276 1.00 87.69 198 VAL A CA 1
ATOM 1481 C C . VAL A 1 198 ? 7.514 5.633 3.305 1.00 87.69 198 VAL A C 1
ATOM 1483 O O . VAL A 1 198 ? 7.566 6.103 2.175 1.00 87.69 198 VAL A O 1
ATOM 1486 N N . GLY A 1 199 ? 8.303 4.622 3.683 1.00 85.75 199 GLY A N 1
ATOM 1487 C CA . GLY A 1 199 ? 9.254 3.978 2.769 1.00 85.75 199 GLY A CA 1
ATOM 1488 C C . GLY A 1 199 ? 8.585 3.386 1.521 1.00 85.75 199 GLY A C 1
ATOM 1489 O O . GLY A 1 199 ? 9.106 3.533 0.417 1.00 85.75 199 GLY A O 1
ATOM 1490 N N . MET A 1 200 ? 7.402 2.780 1.671 1.00 92.50 200 MET A N 1
ATOM 1491 C CA . MET A 1 200 ? 6.601 2.280 0.544 1.00 92.50 200 MET A CA 1
ATOM 1492 C C . MET A 1 200 ? 6.084 3.414 -0.350 1.00 92.50 200 MET A C 1
ATOM 1494 O O . MET A 1 200 ? 6.116 3.271 -1.570 1.00 92.50 200 MET A O 1
ATOM 1498 N N . VAL A 1 201 ? 5.667 4.549 0.226 1.00 90.06 201 VAL A N 1
ATOM 1499 C CA . VAL A 1 201 ? 5.297 5.756 -0.537 1.00 90.06 201 VAL A CA 1
ATOM 1500 C C . VAL A 1 201 ? 6.493 6.265 -1.336 1.00 90.06 201 VAL A C 1
ATOM 1502 O O . VAL A 1 201 ? 6.367 6.476 -2.537 1.00 90.06 201 VAL A O 1
ATOM 1505 N N . THR A 1 202 ? 7.665 6.396 -0.714 1.00 84.00 202 THR A N 1
ATOM 1506 C CA . THR A 1 202 ? 8.885 6.834 -1.404 1.00 84.00 202 THR A CA 1
ATOM 1507 C C . THR A 1 202 ? 9.250 5.892 -2.552 1.00 84.00 202 THR A C 1
ATOM 1509 O O . THR A 1 202 ? 9.517 6.355 -3.659 1.00 84.00 202 THR A O 1
ATOM 1512 N N . ALA A 1 203 ? 9.201 4.574 -2.330 1.00 85.19 203 ALA A N 1
ATOM 1513 C CA . ALA A 1 203 ? 9.463 3.582 -3.372 1.00 85.19 203 ALA A CA 1
ATOM 1514 C C . ALA A 1 203 ? 8.448 3.663 -4.527 1.00 85.19 203 ALA A C 1
ATOM 1516 O O . ALA A 1 203 ? 8.836 3.584 -5.693 1.00 85.19 203 ALA A O 1
ATOM 1517 N N . ALA A 1 204 ? 7.163 3.863 -4.218 1.00 90.81 204 ALA A N 1
ATOM 1518 C CA . ALA A 1 204 ? 6.119 4.059 -5.219 1.00 90.81 204 ALA A CA 1
ATOM 1519 C C . ALA A 1 204 ? 6.357 5.330 -6.053 1.00 90.81 204 ALA A C 1
ATOM 1521 O O . ALA A 1 204 ? 6.256 5.275 -7.278 1.00 90.81 204 ALA A O 1
ATOM 1522 N N . THR A 1 205 ? 6.741 6.441 -5.413 1.00 86.00 205 THR A N 1
ATOM 1523 C CA . THR A 1 205 ? 7.073 7.707 -6.085 1.00 86.00 205 THR A CA 1
ATOM 1524 C C . THR A 1 205 ? 8.295 7.568 -6.989 1.00 86.00 205 THR A C 1
ATOM 1526 O O . THR A 1 205 ? 8.253 8.018 -8.129 1.00 86.00 205 THR A O 1
ATOM 1529 N N . ILE A 1 206 ? 9.360 6.901 -6.533 1.00 84.25 206 ILE A N 1
ATOM 1530 C CA . ILE A 1 206 ? 10.540 6.627 -7.371 1.00 84.25 206 ILE A CA 1
ATOM 1531 C C . ILE A 1 206 ? 10.141 5.780 -8.587 1.00 84.25 206 ILE A C 1
ATOM 1533 O O . ILE A 1 206 ? 10.518 6.105 -9.709 1.00 84.25 206 ILE A O 1
ATOM 1537 N N . GLY A 1 207 ? 9.338 4.730 -8.383 1.00 87.25 207 GLY A N 1
ATOM 1538 C CA . GLY A 1 207 ? 8.839 3.892 -9.476 1.00 87.25 207 GLY A CA 1
ATOM 1539 C C . GLY A 1 207 ? 8.006 4.668 -10.500 1.00 87.25 207 GLY A C 1
ATOM 1540 O O . GLY A 1 207 ? 8.137 4.424 -11.699 1.00 87.25 207 GLY A O 1
ATOM 1541 N N . LEU A 1 208 ? 7.204 5.627 -10.030 1.00 88.25 208 LEU A N 1
ATOM 1542 C CA . LEU A 1 208 ? 6.387 6.505 -10.864 1.00 88.25 208 LEU A CA 1
ATOM 1543 C C . LEU A 1 208 ? 7.237 7.496 -11.671 1.00 88.25 208 LEU A C 1
ATOM 1545 O O . LEU A 1 208 ? 7.021 7.644 -12.867 1.00 88.25 208 LEU A O 1
ATOM 1549 N N . LEU A 1 209 ? 8.217 8.146 -11.040 1.00 84.19 209 LEU A N 1
ATOM 1550 C CA . LEU A 1 209 ? 9.081 9.126 -11.708 1.00 84.19 209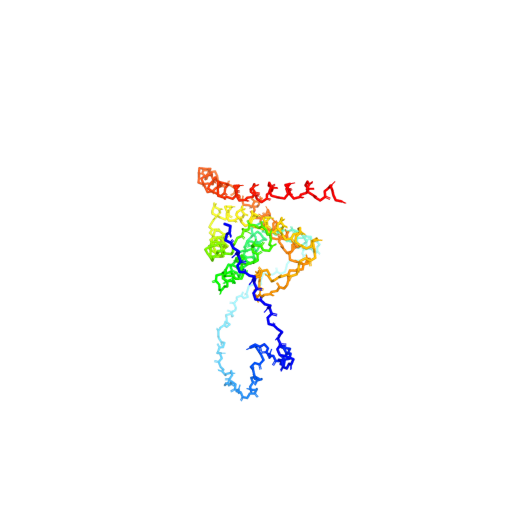 LEU A CA 1
ATOM 1551 C C . LEU A 1 209 ? 10.047 8.482 -12.708 1.00 84.19 209 LEU A C 1
ATOM 1553 O O . LEU A 1 209 ? 10.466 9.131 -13.661 1.00 84.19 209 LEU A O 1
ATOM 1557 N N . ALA A 1 210 ? 10.406 7.217 -12.494 1.00 84.25 210 ALA A N 1
ATOM 1558 C CA . ALA A 1 210 ? 11.369 6.515 -13.329 1.00 84.25 210 ALA A CA 1
ATOM 1559 C C . ALA A 1 210 ? 10.735 5.636 -14.422 1.00 84.25 210 ALA A C 1
ATOM 1561 O O . ALA A 1 210 ? 11.465 5.005 -15.188 1.00 84.25 210 ALA A O 1
ATOM 1562 N N . THR A 1 211 ? 9.400 5.555 -14.513 1.00 81.19 211 THR A N 1
ATOM 1563 C CA . THR A 1 211 ? 8.748 4.841 -15.620 1.00 81.19 211 THR A CA 1
ATOM 1564 C C . THR A 1 211 ? 8.672 5.754 -16.847 1.00 81.19 211 THR A C 1
ATOM 1566 O O . THR A 1 211 ? 7.999 6.782 -16.788 1.00 81.19 211 THR A O 1
ATOM 1569 N N . PRO A 1 212 ? 9.325 5.412 -17.976 1.00 74.00 212 PRO A N 1
ATOM 1570 C CA . PRO A 1 212 ? 9.186 6.193 -19.196 1.00 74.00 212 PRO A CA 1
ATOM 1571 C C . PRO A 1 212 ? 7.736 6.107 -19.682 1.00 74.00 212 PRO A C 1
ATOM 1573 O O . PRO A 1 212 ? 7.219 5.018 -19.947 1.00 74.00 212 PRO A O 1
ATOM 1576 N N . VAL A 1 213 ? 7.071 7.258 -19.774 1.00 68.69 213 VAL A N 1
ATOM 1577 C CA . VAL A 1 213 ? 5.708 7.356 -20.300 1.00 68.69 213 VAL A CA 1
ATOM 1578 C C . VAL A 1 213 ? 5.780 7.124 -21.805 1.00 68.69 213 VAL A C 1
ATOM 1580 O O . VAL A 1 213 ? 6.299 7.956 -22.548 1.00 68.69 213 VAL A O 1
ATOM 1583 N N . ALA A 1 214 ? 5.311 5.963 -22.263 1.00 63.78 214 ALA A N 1
ATOM 1584 C CA . ALA A 1 214 ? 5.228 5.693 -23.690 1.00 63.78 214 ALA A CA 1
ATOM 1585 C C . ALA A 1 214 ? 4.165 6.616 -24.324 1.00 63.78 214 ALA A C 1
ATOM 1587 O O . ALA A 1 214 ? 3.045 6.687 -23.810 1.00 63.78 214 ALA A O 1
ATOM 1588 N N . PRO A 1 215 ? 4.461 7.310 -25.435 1.00 65.19 215 PRO A N 1
ATOM 1589 C CA . PRO A 1 215 ? 3.454 8.096 -26.138 1.00 65.19 215 PRO A CA 1
ATOM 1590 C C . PRO A 1 215 ? 2.337 7.168 -26.647 1.00 65.19 215 PRO A C 1
ATOM 1592 O O . PRO A 1 215 ? 2.610 6.180 -27.326 1.00 65.19 215 PRO A O 1
ATOM 1595 N N . GLY A 1 216 ? 1.078 7.464 -26.295 1.00 65.56 216 GLY A N 1
ATOM 1596 C CA . GLY A 1 216 ? -0.106 6.722 -26.766 1.00 65.56 216 GLY A CA 1
ATOM 1597 C C . GLY A 1 216 ? -0.869 5.891 -25.721 1.00 65.56 216 GLY A C 1
ATOM 1598 O O . GLY A 1 216 ? -1.912 5.336 -26.055 1.00 65.56 216 GLY A O 1
ATOM 1599 N N . VAL A 1 217 ? -0.423 5.829 -24.458 1.00 56.03 217 VAL A N 1
ATOM 1600 C CA . VAL A 1 217 ? -1.159 5.151 -23.354 1.00 56.03 217 VAL A CA 1
ATOM 1601 C C . VAL A 1 217 ? -2.034 6.082 -22.500 1.00 56.03 217 VAL A C 1
ATOM 1603 O O . VAL A 1 217 ? -2.649 5.642 -21.526 1.00 56.03 217 VAL A O 1
ATOM 1606 N N . GLU A 1 218 ? -2.162 7.342 -22.918 1.00 57.78 218 GLU A N 1
ATOM 1607 C CA . GLU A 1 218 ? -2.975 8.397 -22.293 1.00 57.78 218 GLU A CA 1
ATOM 1608 C C . GLU A 1 218 ? -4.405 7.957 -21.902 1.00 57.78 218 GLU A C 1
ATOM 1610 O O . GLU A 1 218 ? -4.777 8.129 -20.737 1.00 57.78 218 GLU A O 1
ATOM 1615 N N . PRO A 1 219 ? -5.224 7.329 -22.779 1.00 57.09 219 PRO A N 1
ATOM 1616 C CA . PRO A 1 219 ? -6.620 7.052 -22.430 1.00 57.09 219 PRO A CA 1
ATOM 1617 C C . PRO A 1 219 ? -6.774 5.903 -21.422 1.00 57.09 219 PRO A C 1
ATOM 1619 O O . PRO A 1 219 ? -7.712 5.905 -20.624 1.00 57.09 219 PRO A O 1
ATOM 1622 N N . VAL A 1 220 ? -5.852 4.934 -21.416 1.00 55.72 220 VAL A N 1
ATOM 1623 C CA . VAL A 1 220 ? -5.916 3.759 -20.527 1.00 55.72 220 VAL A CA 1
ATOM 1624 C C . VAL A 1 220 ? -5.399 4.105 -19.133 1.00 55.72 220 VAL A C 1
ATOM 1626 O O . VAL A 1 220 ? -6.034 3.740 -18.142 1.00 55.72 220 VAL A O 1
ATOM 1629 N N . MET A 1 221 ? -4.303 4.869 -19.035 1.00 52.38 221 MET A N 1
ATOM 1630 C CA . MET A 1 221 ? -3.871 5.441 -17.753 1.00 52.38 221 MET A CA 1
ATOM 1631 C C . MET A 1 221 ? -4.908 6.416 -17.203 1.00 52.38 221 MET A C 1
ATOM 1633 O O . MET A 1 221 ? -5.163 6.402 -15.999 1.00 52.38 221 MET A O 1
ATOM 1637 N N . GLY A 1 222 ? -5.553 7.189 -18.082 1.00 56.16 222 GLY A N 1
ATOM 1638 C CA . GLY A 1 222 ? -6.709 8.007 -17.748 1.00 56.16 222 GLY A CA 1
ATOM 1639 C C . GLY A 1 222 ? -7.804 7.172 -17.096 1.00 56.16 222 GLY A C 1
ATOM 1640 O O . GLY A 1 222 ? -8.124 7.411 -15.943 1.00 56.16 222 GLY A O 1
ATOM 1641 N N . ALA A 1 223 ? -8.327 6.143 -17.763 1.00 58.47 223 ALA A N 1
ATOM 1642 C CA . ALA A 1 223 ? -9.431 5.334 -17.237 1.00 58.47 223 ALA A CA 1
ATOM 1643 C C . ALA A 1 223 ? -9.087 4.577 -15.939 1.00 58.47 223 ALA A C 1
ATOM 1645 O O . ALA A 1 223 ? -9.898 4.552 -15.012 1.00 58.47 223 ALA A O 1
ATOM 1646 N N . VAL A 1 224 ? -7.889 3.989 -15.835 1.00 54.31 224 VAL A N 1
ATOM 1647 C CA . VAL A 1 224 ? -7.455 3.264 -14.625 1.00 54.31 224 VAL A CA 1
ATOM 1648 C C . VAL A 1 224 ? -7.168 4.234 -13.477 1.00 54.31 224 VAL A C 1
ATOM 1650 O O . VAL A 1 224 ? -7.587 3.991 -12.342 1.00 54.31 224 VAL A O 1
ATOM 1653 N N . GLY A 1 225 ? -6.519 5.364 -13.761 1.00 53.72 225 GLY A N 1
ATOM 1654 C CA . GLY A 1 225 ? -6.319 6.448 -12.804 1.00 53.72 225 GLY A CA 1
ATOM 1655 C C . GLY A 1 225 ? -7.649 7.027 -12.327 1.00 53.72 225 GLY A C 1
ATOM 1656 O O . GLY A 1 225 ? -7.852 7.174 -11.127 1.00 53.72 225 GLY A O 1
ATOM 1657 N N . LEU A 1 226 ? -8.595 7.257 -13.236 1.00 53.47 226 LEU A N 1
ATOM 1658 C CA . LEU A 1 226 ? -9.914 7.810 -12.938 1.00 53.47 226 LEU A CA 1
ATOM 1659 C C . LEU A 1 226 ? -10.771 6.813 -12.160 1.00 53.47 226 LEU A C 1
ATOM 1661 O O . LEU A 1 226 ? -11.397 7.219 -11.197 1.00 53.47 226 LEU A O 1
ATOM 1665 N N . ALA A 1 227 ? -10.735 5.513 -12.464 1.00 57.50 227 ALA A N 1
ATOM 1666 C CA . ALA A 1 227 ? -11.388 4.489 -11.644 1.00 57.50 227 ALA A CA 1
ATOM 1667 C C . ALA A 1 227 ? -10.781 4.417 -10.232 1.00 57.50 227 ALA A C 1
ATOM 1669 O O . ALA A 1 227 ? -11.503 4.327 -9.239 1.00 57.50 227 ALA A O 1
ATOM 1670 N N . THR A 1 228 ? -9.456 4.529 -10.123 1.00 52.69 228 THR A N 1
ATOM 1671 C CA . THR A 1 228 ? -8.753 4.535 -8.832 1.00 52.69 228 THR A CA 1
ATOM 1672 C C . THR A 1 228 ? -9.054 5.802 -8.032 1.00 52.69 228 THR A C 1
ATOM 1674 O O . THR A 1 228 ? -9.255 5.723 -6.825 1.00 52.69 228 THR A O 1
ATOM 1677 N N . ILE A 1 229 ? -9.148 6.964 -8.680 1.00 52.50 229 ILE A N 1
ATOM 1678 C CA . ILE A 1 229 ? -9.568 8.223 -8.056 1.00 52.50 229 ILE A CA 1
ATOM 1679 C C . ILE A 1 229 ? -11.052 8.139 -7.685 1.00 52.50 229 ILE A C 1
ATOM 1681 O O . ILE A 1 229 ? -11.408 8.415 -6.553 1.00 52.50 229 ILE A O 1
ATOM 1685 N N . VAL A 1 230 ? -11.936 7.688 -8.567 1.00 59.62 230 VAL A N 1
ATOM 1686 C CA . VAL A 1 230 ? -13.377 7.592 -8.287 1.00 59.62 230 VAL A CA 1
ATOM 1687 C C . VAL A 1 230 ? -13.675 6.618 -7.149 1.00 59.62 230 VAL A C 1
ATOM 1689 O O . VAL A 1 230 ? -14.602 6.866 -6.389 1.00 59.62 230 VAL A O 1
ATOM 1692 N N . LEU A 1 231 ? -12.892 5.552 -6.972 1.00 55.66 231 LEU A N 1
ATOM 1693 C CA . LEU A 1 231 ? -13.060 4.617 -5.852 1.00 55.66 231 LEU A CA 1
ATOM 1694 C C . LEU A 1 231 ? -12.266 5.035 -4.601 1.00 55.66 231 LEU A C 1
ATOM 1696 O O . LEU A 1 231 ? -12.741 4.879 -3.475 1.00 55.66 231 LEU A O 1
ATOM 1700 N N . GLY A 1 232 ? -11.065 5.583 -4.779 1.00 46.59 232 GLY A N 1
ATOM 1701 C CA . GLY A 1 232 ? -10.138 5.944 -3.705 1.00 46.59 232 GLY A CA 1
ATOM 1702 C C . GLY A 1 232 ? -10.376 7.330 -3.107 1.00 46.59 232 GLY A C 1
ATOM 1703 O O . GLY A 1 232 ? -10.241 7.502 -1.899 1.00 46.59 232 GLY A O 1
ATOM 1704 N N . LEU A 1 233 ? -10.787 8.316 -3.906 1.00 47.84 233 LEU A N 1
ATOM 1705 C CA . LEU A 1 233 ? -11.090 9.684 -3.478 1.00 47.84 233 LEU A CA 1
ATOM 1706 C C . LEU A 1 233 ? -12.302 9.759 -2.538 1.00 47.84 233 LEU A C 1
ATOM 1708 O O . LEU A 1 233 ? -12.163 10.410 -1.505 1.00 47.84 233 LEU A O 1
ATOM 1712 N N . PRO A 1 234 ? -13.459 9.101 -2.772 1.00 55.97 234 PRO A N 1
ATOM 1713 C CA . PRO A 1 234 ? -14.540 9.097 -1.785 1.00 55.97 234 PRO A CA 1
ATOM 1714 C C . PRO A 1 234 ? -14.112 8.410 -0.487 1.00 55.97 234 PRO A C 1
ATOM 1716 O O . PRO A 1 234 ? -14.527 8.826 0.589 1.00 55.97 234 PRO A O 1
ATOM 1719 N N . PHE A 1 235 ? -13.227 7.412 -0.555 1.00 51.56 235 PHE A N 1
ATOM 1720 C CA . PHE A 1 235 ? -12.676 6.775 0.638 1.00 51.56 235 PHE A CA 1
ATOM 1721 C C . PHE A 1 235 ? -11.733 7.718 1.410 1.00 51.56 235 PHE A C 1
ATOM 1723 O O . PHE A 1 235 ? -11.902 7.915 2.615 1.00 51.56 235 PHE A O 1
ATOM 1730 N N . ALA A 1 236 ? -10.797 8.370 0.716 1.00 50.56 236 ALA A N 1
ATOM 1731 C CA . ALA A 1 236 ? -9.845 9.313 1.299 1.00 50.56 236 ALA A CA 1
ATOM 1732 C C . ALA A 1 236 ? -10.530 10.583 1.834 1.00 50.56 236 ALA A C 1
ATOM 1734 O O . ALA A 1 236 ? -10.231 11.028 2.941 1.00 50.56 236 ALA A O 1
ATOM 1735 N N . THR A 1 237 ? -11.491 11.141 1.095 1.00 57.94 237 THR A N 1
ATOM 1736 C CA . THR A 1 237 ? -12.265 12.321 1.516 1.00 57.94 237 THR A CA 1
ATOM 1737 C C . THR A 1 237 ? -13.182 12.008 2.692 1.00 57.94 237 THR A C 1
ATOM 1739 O O . THR A 1 237 ? -13.253 12.816 3.614 1.00 57.94 237 THR A O 1
ATOM 1742 N N . ASN A 1 238 ? -13.806 10.825 2.748 1.00 60.22 238 ASN A N 1
ATOM 1743 C CA . ASN A 1 238 ? -14.583 10.402 3.920 1.00 60.22 238 ASN A CA 1
ATOM 1744 C C . ASN A 1 238 ? -13.695 10.284 5.169 1.00 60.22 238 ASN A C 1
ATOM 1746 O O . ASN A 1 238 ? -14.073 10.757 6.243 1.00 60.22 238 ASN A O 1
ATOM 1750 N N . ILE A 1 239 ? -12.488 9.724 5.026 1.00 57.81 239 ILE A N 1
ATOM 1751 C CA . ILE A 1 239 ? -11.497 9.669 6.112 1.00 57.81 239 ILE A CA 1
ATOM 1752 C C . ILE A 1 239 ? -11.091 11.084 6.544 1.00 57.81 239 ILE A C 1
ATOM 1754 O O . ILE A 1 239 ? -11.143 11.401 7.734 1.00 57.81 239 ILE A O 1
ATOM 1758 N N . PHE A 1 240 ? -10.742 11.952 5.596 1.00 58.56 240 PHE A N 1
ATOM 1759 C CA . PHE A 1 240 ? -10.285 13.310 5.881 1.00 58.56 240 PHE A CA 1
ATOM 1760 C C . PHE A 1 240 ? -11.370 14.172 6.543 1.00 58.56 240 PHE A C 1
ATOM 1762 O O . PHE A 1 240 ? -11.119 14.810 7.567 1.00 58.56 240 PHE A O 1
ATOM 1769 N N . GLN A 1 241 ? -12.603 14.132 6.035 1.00 71.38 241 GLN A N 1
ATOM 1770 C CA . GLN A 1 241 ? -13.743 14.840 6.627 1.00 71.38 241 GLN A CA 1
ATOM 1771 C C . GLN A 1 241 ? -14.011 14.375 8.061 1.00 71.38 241 GLN A C 1
ATOM 1773 O O . GLN A 1 241 ? -14.278 15.191 8.946 1.00 71.38 241 GLN A O 1
ATOM 1778 N N . ARG A 1 242 ? -13.882 13.070 8.332 1.00 65.00 242 ARG A N 1
ATOM 1779 C CA . ARG A 1 242 ? -14.018 12.538 9.693 1.00 65.00 242 ARG A CA 1
ATOM 1780 C C . ARG A 1 242 ? -12.891 12.980 10.615 1.00 65.00 242 ARG A C 1
ATOM 1782 O O . ARG A 1 242 ? -13.157 13.247 11.786 1.00 65.00 242 ARG A O 1
ATOM 1789 N N . MET A 1 243 ? -11.664 13.096 10.109 1.00 56.06 243 MET A N 1
ATOM 1790 C CA . MET A 1 243 ? -10.549 13.647 10.883 1.00 56.06 243 MET A CA 1
ATOM 1791 C C . MET A 1 243 ? -10.782 15.119 11.240 1.00 56.06 243 MET A C 1
ATOM 1793 O O . MET A 1 243 ? -10.576 15.500 12.392 1.00 56.06 243 MET A O 1
ATOM 1797 N N . GLN A 1 244 ? -11.287 15.930 10.308 1.00 73.81 244 GLN A N 1
ATOM 1798 C CA . GLN A 1 244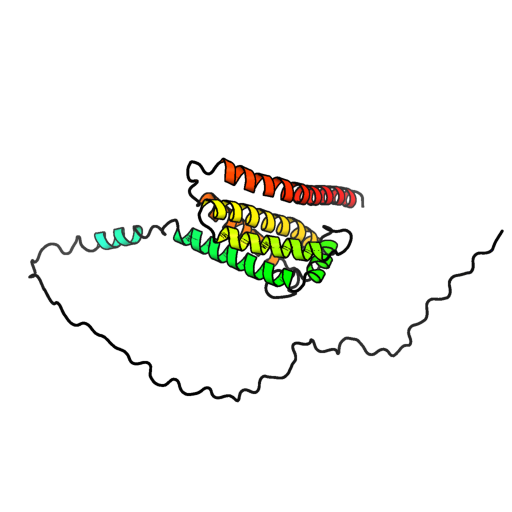 ? -11.607 17.335 10.584 1.00 73.81 244 GLN A CA 1
ATOM 1799 C C . GLN A 1 244 ? -12.755 17.494 11.588 1.00 73.81 244 GLN A C 1
ATOM 1801 O O . GLN A 1 244 ? -12.663 18.301 12.515 1.00 73.81 244 GLN A O 1
ATOM 1806 N N . ALA A 1 245 ? -13.812 16.688 11.454 1.00 70.69 245 ALA A N 1
ATOM 1807 C CA . ALA A 1 245 ? -14.919 16.680 12.408 1.00 70.69 245 ALA A CA 1
ATOM 1808 C C . ALA A 1 245 ? -14.467 16.286 13.825 1.00 70.69 245 ALA A C 1
ATOM 1810 O O . ALA A 1 245 ? -15.053 16.735 14.808 1.00 70.69 245 ALA A O 1
ATOM 1811 N N . PHE A 1 246 ? -13.424 15.459 13.935 1.00 62.69 246 PHE A N 1
ATOM 1812 C CA . PHE A 1 246 ? -12.844 15.065 15.213 1.00 62.69 246 PHE A CA 1
ATOM 1813 C C . PHE A 1 246 ? -11.961 16.164 15.818 1.00 62.69 246 PHE A C 1
ATOM 1815 O O . PHE A 1 246 ? -12.151 16.511 16.980 1.00 62.69 246 PHE A O 1
ATOM 1822 N N . SER A 1 247 ? -11.083 16.780 15.019 1.00 65.38 247 SER A N 1
ATOM 1823 C CA . SER A 1 247 ? -10.213 17.873 15.479 1.00 65.38 247 SER A CA 1
ATOM 1824 C C . SER A 1 247 ? -10.994 19.067 16.041 1.00 65.38 247 SER A C 1
ATOM 1826 O O . SER A 1 247 ? -10.511 19.726 16.953 1.00 65.38 247 SER A O 1
ATOM 1828 N N . ARG A 1 248 ? -12.209 19.340 15.540 1.00 77.75 248 ARG A N 1
ATOM 1829 C CA . ARG A 1 248 ? -13.071 20.400 16.094 1.00 77.75 248 ARG A CA 1
ATOM 1830 C C . ARG A 1 248 ? -13.636 20.079 17.478 1.00 77.75 248 ARG A C 1
ATOM 1832 O O . ARG A 1 248 ? -13.956 21.004 18.208 1.00 77.75 248 ARG A O 1
ATOM 1839 N N . LYS A 1 249 ? -13.795 18.803 17.840 1.00 69.69 249 LYS A N 1
ATOM 1840 C CA . LYS A 1 249 ? -14.378 18.420 19.137 1.00 69.69 249 LYS A CA 1
ATOM 1841 C C . LYS A 1 249 ? -13.368 18.456 20.279 1.00 69.69 249 LYS A C 1
ATOM 1843 O O . LYS A 1 249 ? -13.772 18.696 21.407 1.00 69.69 249 LYS A O 1
ATOM 1848 N N . GLU A 1 250 ? -12.086 18.243 19.992 1.00 65.38 250 GLU A N 1
ATOM 1849 C CA . GLU A 1 250 ? -11.025 18.294 21.009 1.00 65.38 250 GLU A CA 1
ATOM 1850 C C . GLU A 1 250 ? -10.590 19.728 21.357 1.00 65.38 250 GLU A C 1
ATOM 1852 O O . GLU A 1 250 ? -10.017 19.935 22.413 1.00 65.38 250 GLU A O 1
ATOM 1857 N N . GLY A 1 251 ? -10.901 20.731 20.526 1.00 63.69 251 GLY A N 1
ATOM 1858 C CA . GLY A 1 251 ? -10.587 22.142 20.810 1.00 63.69 251 GLY A CA 1
ATOM 1859 C C . GLY A 1 251 ? -11.562 22.863 21.754 1.00 63.69 251 GLY A C 1
ATOM 1860 O O . GLY A 1 251 ? -11.427 24.067 21.945 1.00 63.69 251 GLY A O 1
ATOM 1861 N N . HIS A 1 252 ? -12.563 22.164 22.296 1.00 59.28 252 HIS A N 1
ATOM 1862 C CA . HIS A 1 252 ? -13.599 22.730 23.174 1.00 59.28 252 HIS A CA 1
ATOM 1863 C C . HIS A 1 252 ? -13.701 22.023 24.538 1.00 59.28 252 HIS A C 1
ATOM 1865 O O . HIS A 1 252 ? -14.675 22.243 25.259 1.00 59.28 252 HIS A O 1
ATOM 1871 N N . ALA A 1 253 ? -12.732 21.171 24.873 1.00 48.97 253 ALA A N 1
ATOM 1872 C CA . ALA A 1 253 ? -12.597 20.518 26.174 1.00 48.97 253 ALA A CA 1
ATOM 1873 C C . ALA A 1 253 ? -11.328 21.025 26.864 1.00 48.97 253 ALA A C 1
ATOM 1875 O O . ALA A 1 253 ? -11.372 21.175 28.103 1.00 48.97 253 ALA A O 1
#

InterPro domains:
  IPR009908 Methylamine utilisation protein, MauE [PF07291] (86-209)

Radius of gyration: 29.55 Å; chains: 1; bounding box: 108×62×73 Å

Sequence (253 aa):
MSRMPRPAPVGVFPAGSPPLSRVPPPWDAAPIQRGQRGPPYSAVPRPWRHRRSSRQPSAGPENGRHGRERTRNDMESLEPLPGVGVLAARIVLATLFALGGLSKLSGPHGIAVAAVRYRVLKKPHRAFGYALGVAELATTVLLLLPAPFATAGCVVAGLLSVSFVLVSVPALRRGDRFACGCLFGQSQLSWATPFRAVGMVTAATIGLLATPVAPGVEPVMGAVGLATIVLGLPFATNIFQRMQAFSRKEGHA

Secondary structure (DSSP, 8-state):
-PPPPPPPPPPPPPTTPPPGGG---TT------S---PPP-----------------------TTSHHHHHHHHHHT----HHHHHHHHHHHHHHHHHHHHHHHHH-HHHHHHHHHHTTS-SS--HHHHHHHHHHHHHHHHHHHS-HHHHHHHHHHHHHHHHHHHHHHHHHHHTT---B---SSS-PBP-THHHHHHHHHHHHHHHHHHTS---TT-HHHHHHHHHHHHHHHHHHHHHHHHHHHHHHHHHTT-

Foldseek 3Di:
DDDDDDDDDDDDDDPDDPPPPPPPPPVPPDDDPPDDDDDDPDDDDDDDDDDDDDDDDDDDPDDPPPPVVVVVVVVVVPPVPLPPLLLVLLLVLLVLLLQQLVLLCVPQQLQQVVCVLLVLDVHRDSVVSNVSSVLSNLLSVLSPDDQLSVLLSLVSQLLNLVLCLLSLVVCVVVVNWWFNSRHDDRDIRDPVNNVVSVVSNVSSVSSNVSRPDDPPCVVVSVVSVVVCCVVSVVSVVVSVVVVVVVVVVVVPD

pLDDT: mean 74.32, std 17.59, range [46.44, 97.0]